Protein AF-0000000087545725 (afdb_homodimer)

Organism: NCBI:txid47879

InterPro domains:
  IPR001387 Cro/C1-type, helix-turn-helix domain [PS50943] (33-86)
  IPR001387 Cro/C1-type, helix-turn-helix domain [SM00530] (32-86)
  IPR001387 Cro/C1-type, helix-turn-helix domain [cd00093] (33-86)
  IPR010982 Lambda repressor-like, DNA-binding domain superfamily [G3DSA:1.10.260.40] (16-97)
  IPR010982 Lambda repressor-like, DNA-binding domain superfamily [SSF47413] (30-97)
  IPR039554 HigA2-like, helix-turn-helix domain [PF13744] (15-85)

pLDDT: mean 83.85, std 17.59, range [31.22, 98.56]

Radius of gyration: 19.23 Å; Cα contacts (8 Å, |Δi|>4): 232; chains: 2; bounding box: 56×43×49 Å

Foldseek 3Di:
DVVVVVVVVVPPPLVNVQVVVVVVVVVDDDDFLVVVLVVLVHDLQQLCVLLVHHSVVSVVVSPDPDDDPVVVQSSQVSSPDGDWDWDADPSGIDTDCPPVDDD/DVVVVVVVVVPPPLVNVQVVVVVVVVVDDDDFLVVVLVVLVHDLQQLCVLLVHHSVVSVVVSPDPDDDPVVVQSSQVSSPDGDWDWDADPSGIDTDCPPVDDD

Structure (mmCIF, N/CA/C/O backbone):
data_AF-0000000087545725-model_v1
#
loop_
_entity.id
_entity.type
_entity.pdbx_description
1 polymer 'HTH cro/C1-type domain-containing protein'
#
loop_
_atom_site.group_PDB
_atom_site.id
_atom_site.type_symbol
_atom_site.label_atom_id
_atom_site.label_alt_id
_atom_site.label_comp_id
_atom_site.label_asym_id
_atom_site.label_entity_id
_atom_site.label_seq_id
_atom_site.pdbx_PDB_ins_code
_atom_site.Cartn_x
_atom_site.Cartn_y
_atom_site.Cartn_z
_atom_site.occupancy
_atom_site.B_iso_or_equiv
_atom_site.auth_seq_id
_atom_site.auth_comp_id
_atom_site.auth_asym_id
_atom_site.auth_atom_id
_atom_site.pdbx_PDB_model_num
ATOM 1 N N . MET A 1 1 ? -25.219 -14.312 30.297 1 31.22 1 MET A N 1
ATOM 2 C CA . MET A 1 1 ? -25.344 -13.109 29.469 1 31.22 1 MET A CA 1
ATOM 3 C C . MET A 1 1 ? -24.172 -12.961 28.531 1 31.22 1 MET A C 1
ATOM 5 O O . MET A 1 1 ? -24.297 -12.383 27.438 1 31.22 1 MET A O 1
ATOM 9 N N . ALA A 1 2 ? -23.016 -13.281 28.844 1 43.47 2 ALA A N 1
ATOM 10 C CA . ALA A 1 2 ? -21.734 -13.148 28.156 1 43.47 2 ALA A CA 1
ATOM 11 C C . ALA A 1 2 ? -21.656 -14.094 26.953 1 43.47 2 ALA A C 1
ATOM 13 O O . ALA A 1 2 ? -21.094 -13.742 25.906 1 43.47 2 ALA A O 1
ATOM 14 N N . LYS A 1 3 ? -22.078 -15.281 27.188 1 50.06 3 LYS A N 1
ATOM 15 C CA . LYS A 1 3 ? -21.984 -16.266 26.109 1 50.06 3 LYS A CA 1
ATOM 16 C C . LYS A 1 3 ? -22.781 -15.828 24.875 1 50.06 3 LYS A C 1
ATOM 18 O O . LYS A 1 3 ? -22.422 -16.172 23.75 1 50.06 3 LYS A O 1
ATOM 23 N N . LYS A 1 4 ? -23.875 -15.211 25.094 1 49.03 4 LYS A N 1
ATOM 24 C CA . LYS A 1 4 ? -24.766 -14.859 23.984 1 49.03 4 LYS A CA 1
ATOM 25 C C . LYS A 1 4 ? -24.125 -13.828 23.078 1 49.03 4 LYS A C 1
ATOM 27 O O . LYS A 1 4 ? -24.328 -13.859 21.859 1 49.03 4 LYS A O 1
ATOM 32 N N . PHE A 1 5 ? -23.469 -12.82 23.703 1 42.69 5 PHE A N 1
ATOM 33 C CA . PHE A 1 5 ? -22.859 -11.781 22.875 1 42.69 5 PHE A CA 1
ATOM 34 C C . PHE A 1 5 ? -21.734 -12.359 22.031 1 42.69 5 PHE A C 1
ATOM 36 O O . PHE A 1 5 ? -21.609 -12.055 20.844 1 42.69 5 PHE A O 1
ATOM 43 N N . ALA A 1 6 ? -20.969 -13.266 22.594 1 46.28 6 ALA A N 1
ATOM 44 C CA . ALA A 1 6 ? -19.891 -13.922 21.844 1 46.28 6 ALA A CA 1
ATOM 45 C C . ALA A 1 6 ? -20.453 -14.703 20.656 1 46.28 6 ALA A C 1
ATOM 47 O O . ALA A 1 6 ? -19.844 -14.719 19.578 1 46.28 6 ALA A O 1
ATOM 48 N N . ASP A 1 7 ? -21.484 -15.406 20.891 1 49.53 7 ASP A N 1
ATOM 49 C CA . ASP A 1 7 ? -22.156 -16.172 19.859 1 49.53 7 ASP A CA 1
ATOM 50 C C . ASP A 1 7 ? -22.641 -15.273 18.719 1 49.53 7 ASP A C 1
ATOM 52 O O . ASP A 1 7 ? -22.625 -15.664 17.562 1 49.53 7 ASP A O 1
ATOM 56 N N . LEU A 1 8 ? -23.125 -14.141 18.969 1 49.5 8 LEU A N 1
ATOM 57 C CA . LEU A 1 8 ? -23.672 -13.258 17.953 1 49.5 8 LEU A CA 1
ATOM 58 C C . LEU A 1 8 ? -22.578 -12.727 17.047 1 49.5 8 LEU A C 1
ATOM 60 O O . LEU A 1 8 ? -22.766 -12.633 15.828 1 49.5 8 LEU A O 1
ATOM 64 N N . VAL A 1 9 ? -21.438 -12.344 17.656 1 47.09 9 VAL A N 1
ATOM 65 C CA . VAL A 1 9 ? -20.297 -11.883 16.859 1 47.09 9 VAL A CA 1
ATOM 66 C C . VAL A 1 9 ? -19.766 -13.023 16.016 1 47.09 9 VAL A C 1
ATOM 68 O O . VAL A 1 9 ? -19.406 -12.82 14.844 1 47.09 9 VAL A O 1
ATOM 71 N N . ALA A 1 10 ? -19.625 -14.203 16.562 1 52.28 10 ALA A N 1
ATOM 72 C CA . ALA A 1 10 ? -19.172 -15.406 15.852 1 52.28 10 ALA A CA 1
ATOM 73 C C . ALA A 1 10 ? -20.094 -15.734 14.68 1 52.28 10 ALA A C 1
ATOM 75 O O . ALA A 1 10 ? -19.672 -16.297 13.68 1 52.28 10 ALA A O 1
ATOM 76 N N . ARG A 1 11 ? -21.391 -15.422 14.82 1 51.72 11 ARG A N 1
ATOM 77 C CA . ARG A 1 11 ? -22.422 -15.742 13.844 1 51.72 11 ARG A CA 1
ATOM 78 C C . ARG A 1 11 ? -22.391 -14.773 12.664 1 51.72 11 ARG A C 1
ATOM 80 O O . ARG A 1 11 ? -23.234 -14.844 11.773 1 51.72 11 ARG A O 1
ATOM 87 N N . ARG A 1 12 ? -21.781 -13.633 12.836 1 57.03 12 ARG A N 1
ATOM 88 C CA . ARG A 1 12 ? -21.922 -12.859 11.609 1 57.03 12 ARG A CA 1
ATOM 89 C C . ARG A 1 12 ? -21.328 -13.594 10.414 1 57.03 12 ARG A C 1
ATOM 91 O O . ARG A 1 12 ? -20.203 -14.102 10.5 1 57.03 12 ARG A O 1
ATOM 98 N N . SER A 1 13 ? -22.078 -13.961 9.445 1 66 13 SER A N 1
ATOM 99 C CA . SER A 1 13 ? -21.766 -14.742 8.25 1 66 13 SER A CA 1
ATOM 100 C C . SER A 1 13 ? -20.594 -14.133 7.484 1 66 13 SER A C 1
ATOM 102 O O . SER A 1 13 ? -20.406 -12.914 7.484 1 66 13 SER A O 1
ATOM 104 N N . PRO A 1 14 ? -19.641 -15 7.285 1 63.72 14 PRO A N 1
ATOM 105 C CA . PRO A 1 14 ? -18.531 -14.562 6.43 1 63.72 14 PRO A CA 1
ATOM 106 C C . PRO A 1 14 ? -18.969 -13.562 5.363 1 63.72 14 PRO A C 1
ATOM 108 O O . PRO A 1 14 ? -18.25 -12.602 5.066 1 63.72 14 PRO A O 1
ATOM 111 N N . ASP A 1 15 ? -20.141 -13.688 4.949 1 69 15 ASP A N 1
ATOM 112 C CA . ASP A 1 15 ? -20.656 -12.812 3.904 1 69 15 ASP A CA 1
ATOM 113 C C . ASP A 1 15 ? -20.922 -11.406 4.445 1 69 15 ASP A C 1
ATOM 115 O O . ASP A 1 15 ? -20.656 -10.414 3.77 1 69 15 ASP A O 1
ATOM 119 N N . SER A 1 16 ? -21.469 -11.383 5.625 1 72.69 16 SER A N 1
ATOM 120 C CA . SER A 1 16 ? -21.781 -10.094 6.23 1 72.69 16 SER A CA 1
ATOM 121 C C . SER A 1 16 ? -20.516 -9.289 6.488 1 72.69 16 SER A C 1
ATOM 123 O O . SER A 1 16 ? -20.469 -8.078 6.242 1 72.69 16 SER A O 1
ATOM 125 N N . GLN A 1 17 ? -19.547 -10.031 6.883 1 68.38 17 GLN A N 1
ATOM 126 C CA . GLN A 1 17 ? -18.266 -9.375 7.156 1 68.38 17 GLN A CA 1
ATOM 127 C C . GLN A 1 17 ? -17.656 -8.797 5.883 1 68.38 17 GLN A C 1
ATOM 129 O O . GLN A 1 17 ? -17.125 -7.691 5.891 1 68.38 17 GLN A O 1
ATOM 134 N N . VAL A 1 18 ? -17.812 -9.594 4.863 1 71 18 VAL A N 1
ATOM 135 C CA . VAL A 1 18 ? -17.281 -9.156 3.574 1 71 18 VAL A CA 1
ATOM 136 C C . VAL A 1 18 ? -18.016 -7.902 3.113 1 71 18 VAL A C 1
ATOM 138 O O . VAL A 1 18 ? -17.391 -6.969 2.602 1 71 18 VAL A O 1
ATOM 141 N N . ARG A 1 19 ? -19.266 -7.859 3.369 1 73.56 19 ARG A N 1
ATOM 142 C CA . ARG A 1 19 ? -20.062 -6.711 2.934 1 73.56 19 ARG A CA 1
ATOM 143 C C . ARG A 1 19 ? -19.719 -5.469 3.752 1 73.56 19 ARG A C 1
ATOM 145 O O . ARG A 1 19 ? -19.609 -4.371 3.207 1 73.56 19 ARG A O 1
ATOM 152 N N . THR A 1 20 ? -19.672 -5.652 4.977 1 72.56 20 THR A N 1
ATOM 153 C CA . THR A 1 20 ? -19.344 -4.539 5.855 1 72.56 20 THR A CA 1
ATOM 154 C C . THR A 1 20 ? -17.953 -3.986 5.527 1 72.56 20 THR A C 1
ATOM 156 O O . THR A 1 20 ? -17.766 -2.77 5.488 1 72.56 20 THR A O 1
ATOM 159 N N . GLN A 1 21 ? -17.031 -4.934 5.242 1 70.06 21 GLN A N 1
ATOM 160 C CA . GLN A 1 21 ? -15.68 -4.516 4.871 1 70.06 21 GLN A CA 1
ATOM 161 C C . GLN A 1 21 ? -15.688 -3.732 3.561 1 70.06 21 GLN A C 1
ATOM 163 O O . GLN A 1 21 ? -14.992 -2.723 3.43 1 70.06 21 GLN A O 1
ATOM 168 N N . ALA A 1 22 ? -16.5 -4.188 2.633 1 71.56 22 ALA A N 1
ATOM 169 C CA . ALA A 1 22 ? -16.609 -3.523 1.336 1 71.56 22 ALA A CA 1
ATOM 170 C C . ALA A 1 22 ? -17.188 -2.119 1.486 1 71.56 22 ALA A C 1
ATOM 172 O O . ALA A 1 22 ? -16.766 -1.193 0.787 1 71.56 22 ALA A O 1
ATOM 173 N N . LEU A 1 23 ? -18.109 -1.999 2.375 1 70.5 23 LEU A N 1
ATOM 174 C CA . LEU A 1 23 ? -18.719 -0.693 2.609 1 70.5 23 LEU A CA 1
ATOM 175 C C . LEU A 1 23 ? -17.703 0.268 3.234 1 70.5 23 LEU A C 1
ATOM 177 O O . LEU A 1 23 ? -17.609 1.427 2.824 1 70.5 23 LEU A O 1
ATOM 181 N N . TYR A 1 24 ? -17.031 -0.257 4.172 1 68.56 24 TYR A N 1
ATOM 182 C CA . TYR A 1 24 ? -16.031 0.581 4.824 1 68.56 24 TYR A CA 1
ATOM 183 C C . TYR A 1 24 ? -14.977 1.044 3.826 1 68.56 24 TYR A C 1
ATOM 185 O O . TYR A 1 24 ? -14.539 2.197 3.861 1 68.56 24 TYR A O 1
ATOM 193 N N . GLN A 1 25 ? -14.586 0.204 2.969 1 69.44 25 GLN A N 1
ATOM 194 C CA . GLN A 1 25 ? -13.602 0.542 1.943 1 69.44 25 GLN A CA 1
ATOM 195 C C . GLN A 1 25 ? -14.117 1.661 1.04 1 69.44 25 GLN A C 1
ATOM 197 O O . GLN A 1 25 ? -13.359 2.562 0.67 1 69.44 25 GLN A O 1
ATOM 202 N N . LYS A 1 26 ? -15.344 1.543 0.8 1 66.69 26 LYS A N 1
ATOM 203 C CA . LYS A 1 26 ? -15.945 2.545 -0.075 1 66.69 26 LYS A CA 1
ATOM 204 C C . LYS A 1 26 ? -16.031 3.9 0.619 1 66.69 26 LYS A C 1
ATOM 206 O O . LYS A 1 26 ? -15.977 4.941 -0.036 1 66.69 26 LYS A O 1
ATOM 211 N N . LEU A 1 27 ? -16.078 3.836 1.924 1 67.38 27 LEU A N 1
ATOM 212 C CA . LEU A 1 27 ? -16.297 5.066 2.676 1 67.38 27 LEU A CA 1
ATOM 213 C C . LEU A 1 27 ? -14.977 5.695 3.102 1 67.38 27 LEU A C 1
ATOM 215 O O . LEU A 1 27 ? -14.945 6.84 3.559 1 67.38 27 LEU A O 1
ATOM 219 N N . ARG A 1 28 ? -13.969 4.957 2.818 1 72.81 28 ARG A N 1
ATOM 220 C CA . ARG A 1 28 ? -12.672 5.488 3.221 1 72.81 28 ARG A CA 1
ATOM 221 C C . ARG A 1 28 ? -12.312 6.727 2.406 1 72.81 28 ARG A C 1
ATOM 223 O O . ARG A 1 28 ? -12.531 6.766 1.193 1 72.81 28 ARG A O 1
ATOM 230 N N . ALA A 1 29 ? -11.883 7.746 3.164 1 78.94 29 ALA A N 1
ATOM 231 C CA . ALA A 1 29 ? -11.398 8.93 2.461 1 78.94 29 ALA A CA 1
ATOM 232 C C . ALA A 1 29 ? -10.219 8.594 1.56 1 78.94 29 ALA A C 1
ATOM 234 O O . ALA A 1 29 ? -9.414 7.715 1.883 1 78.94 29 ALA A O 1
ATOM 235 N N . GLU A 1 30 ? -10.203 9.125 0.367 1 88.19 30 GLU A N 1
ATOM 236 C CA . GLU A 1 30 ? -9.078 9.062 -0.557 1 88.19 30 GLU A CA 1
ATOM 237 C C . GLU A 1 30 ? -8.461 10.445 -0.771 1 88.19 30 GLU A C 1
ATOM 239 O O . GLU A 1 30 ? -9.18 11.422 -0.994 1 88.19 30 GLU A O 1
ATOM 244 N N . MET A 1 31 ? -7.156 10.461 -0.529 1 89.62 31 MET A N 1
ATOM 245 C CA . MET A 1 31 ? -6.523 11.758 -0.752 1 89.62 31 MET A CA 1
ATOM 246 C C . MET A 1 31 ? -5.086 11.594 -1.233 1 89.62 31 MET A C 1
ATOM 248 O O . MET A 1 31 ? -4.449 10.57 -0.954 1 89.62 31 MET A O 1
ATOM 252 N N . PRO A 1 32 ? -4.609 12.656 -1.958 1 94.69 32 PRO A N 1
ATOM 253 C CA . PRO A 1 32 ? -3.186 12.672 -2.295 1 94.69 32 PRO A CA 1
ATOM 254 C C . PRO A 1 32 ? -2.297 12.984 -1.092 1 94.69 32 PRO A C 1
ATOM 256 O O . PRO A 1 32 ? -2.789 13.453 -0.062 1 94.69 32 PRO A O 1
ATOM 259 N N . LEU A 1 33 ? -0.986 12.75 -1.224 1 96.25 33 LEU A N 1
ATOM 260 C CA . LEU A 1 33 ? -0.03 12.852 -0.127 1 96.25 33 LEU A CA 1
ATOM 261 C C . LEU A 1 33 ? -0.011 14.258 0.448 1 96.25 33 LEU A C 1
ATOM 263 O O . LEU A 1 33 ? 0.078 14.438 1.665 1 96.25 33 LEU A O 1
ATOM 267 N N . HIS A 1 34 ? -0.095 15.297 -0.489 1 96.62 34 HIS A N 1
ATOM 268 C CA . HIS A 1 34 ? -0.018 16.672 0.007 1 96.62 34 HIS A CA 1
ATOM 269 C C . HIS A 1 34 ? -1.209 17 0.9 1 96.62 34 HIS A C 1
ATOM 271 O O . HIS A 1 34 ? -1.063 17.703 1.902 1 96.62 34 HIS A O 1
ATOM 277 N N . GLU A 1 35 ? -2.434 16.516 0.563 1 95.94 35 GLU A N 1
ATOM 278 C CA . GLU A 1 35 ? -3.617 16.734 1.388 1 95.94 35 GLU A CA 1
ATOM 279 C C . GLU A 1 35 ? -3.521 15.984 2.711 1 95.94 35 GLU A C 1
ATOM 281 O O . GLU A 1 35 ? -3.961 16.484 3.748 1 95.94 35 GLU A O 1
ATOM 286 N N . LEU A 1 36 ? -2.99 14.805 2.645 1 95.25 36 LEU A N 1
ATOM 287 C CA . LEU A 1 36 ? -2.771 14.016 3.855 1 95.25 36 LEU A CA 1
ATOM 288 C C . LEU A 1 36 ? -1.818 14.742 4.805 1 95.25 36 LEU A C 1
ATOM 290 O O . LEU A 1 36 ? -2.072 14.812 6.008 1 95.25 36 LEU A O 1
ATOM 294 N N . ARG A 1 37 ? -0.704 15.203 4.281 1 96.81 37 ARG A N 1
ATOM 295 C CA . ARG A 1 37 ? 0.237 15.977 5.086 1 96.81 37 ARG A CA 1
ATOM 296 C C . ARG A 1 37 ? -0.457 17.156 5.754 1 96.81 37 ARG A C 1
ATOM 298 O O . ARG A 1 37 ? -0.275 17.391 6.949 1 96.81 37 ARG A O 1
ATOM 305 N N . GLN A 1 38 ? -1.26 17.922 4.996 1 96.12 38 GLN A N 1
ATOM 306 C CA . GLN A 1 38 ? -1.981 19.078 5.504 1 96.12 38 GLN A CA 1
ATOM 307 C C . GLN A 1 38 ? -2.98 18.672 6.586 1 96.12 38 GLN A C 1
ATOM 309 O O . GLN A 1 38 ? -3.148 19.391 7.578 1 96.12 38 GLN A O 1
ATOM 314 N N . ALA A 1 39 ? -3.691 17.547 6.359 1 93.69 39 ALA A N 1
ATOM 315 C CA . ALA A 1 39 ? -4.648 17.031 7.336 1 93.69 39 ALA A CA 1
ATOM 316 C C . ALA A 1 39 ? -3.967 16.734 8.672 1 93.69 39 ALA A C 1
ATOM 318 O O . ALA A 1 39 ? -4.59 16.812 9.727 1 93.69 39 ALA A O 1
ATOM 319 N N . GLN A 1 40 ? -2.697 16.375 8.625 1 94.88 40 GLN A N 1
ATOM 320 C CA . GLN A 1 40 ? -1.915 16.125 9.836 1 94.88 40 GLN A CA 1
ATOM 321 C C . GLN A 1 40 ? -1.28 17.406 10.359 1 94.88 40 GLN A C 1
ATOM 323 O O . GLN A 1 40 ? -0.432 17.375 11.25 1 94.88 40 GLN A O 1
ATOM 328 N N . GLU A 1 41 ? -1.571 18.531 9.664 1 96.12 41 GLU A N 1
ATOM 329 C CA . GLU A 1 41 ? -1.146 19.859 10.047 1 96.12 41 GLU A CA 1
ATOM 330 C C . GLU A 1 41 ? 0.37 20.016 9.945 1 96.12 41 GLU A C 1
ATOM 332 O O . GLU A 1 41 ? 0.996 20.641 10.797 1 96.12 41 GLU A O 1
ATOM 337 N N . LEU A 1 42 ? 0.917 19.453 8.984 1 97.38 42 LEU A N 1
ATOM 338 C CA . LEU A 1 42 ? 2.352 19.562 8.734 1 97.38 42 LEU A CA 1
ATOM 339 C C . LEU A 1 42 ? 2.623 20.391 7.48 1 97.38 42 LEU A C 1
ATOM 341 O O . LEU A 1 42 ? 1.926 20.234 6.473 1 97.38 42 LEU A O 1
ATOM 345 N N . SER A 1 43 ? 3.562 21.25 7.57 1 98.12 43 SER A N 1
ATOM 346 C CA . SER A 1 43 ? 4.086 21.906 6.379 1 98.12 43 SER A CA 1
ATOM 347 C C . SER A 1 43 ? 5.105 21.031 5.664 1 98.12 43 SER A C 1
ATOM 349 O O . SER A 1 43 ? 5.57 20.031 6.219 1 98.12 43 SER A O 1
ATOM 351 N N . GLN A 1 44 ? 5.367 21.391 4.418 1 97.75 44 GLN A N 1
ATOM 352 C CA . GLN A 1 44 ? 6.43 20.672 3.719 1 97.75 44 GLN A CA 1
ATOM 353 C C . GLN A 1 44 ? 7.762 20.828 4.441 1 97.75 44 GLN A C 1
ATOM 355 O O . GLN A 1 44 ? 8.562 19.891 4.488 1 97.75 44 GLN A O 1
ATOM 360 N N . GLU A 1 45 ? 8.008 21.984 5.023 1 98.19 45 GLU A N 1
ATOM 361 C CA . GLU A 1 45 ? 9.234 22.25 5.762 1 98.19 45 GLU A CA 1
ATOM 362 C C . GLU A 1 45 ? 9.344 21.359 6.992 1 98.19 45 GLU A C 1
ATOM 364 O O . GLU A 1 45 ? 10.406 20.781 7.254 1 98.19 45 GLU A O 1
ATOM 369 N N . ALA A 1 46 ? 8.297 21.312 7.773 1 98.25 46 ALA A N 1
ATOM 370 C CA . ALA A 1 46 ? 8.273 20.469 8.969 1 98.25 46 ALA A CA 1
ATOM 371 C C . ALA A 1 46 ? 8.523 19 8.609 1 98.25 46 ALA A C 1
ATOM 373 O O . ALA A 1 46 ? 9.289 18.312 9.297 1 98.25 46 ALA A O 1
ATOM 374 N N . LEU A 1 47 ? 7.891 18.547 7.555 1 98.31 47 LEU A N 1
ATOM 375 C CA . LEU A 1 47 ? 8.07 17.172 7.113 1 98.31 47 LEU A CA 1
ATOM 376 C C . LEU A 1 47 ? 9.492 16.938 6.602 1 98.31 47 LEU A C 1
ATOM 378 O O . LEU A 1 47 ? 10.086 15.891 6.855 1 98.31 47 LEU A O 1
ATOM 382 N N . ALA A 1 48 ? 10 17.891 5.895 1 98.56 48 ALA A N 1
ATOM 383 C CA . ALA A 1 48 ? 11.375 17.828 5.402 1 98.56 48 ALA A CA 1
ATOM 384 C C . ALA A 1 48 ? 12.359 17.641 6.551 1 98.56 48 ALA A C 1
ATOM 386 O O . ALA A 1 48 ? 13.281 16.828 6.469 1 98.56 48 ALA A O 1
ATOM 387 N N . LYS A 1 49 ? 12.18 18.328 7.543 1 98.31 49 LYS A N 1
ATOM 388 C CA . LYS A 1 49 ? 13.031 18.219 8.727 1 98.31 49 LYS A CA 1
ATOM 389 C C . LYS A 1 49 ? 12.93 16.828 9.352 1 98.31 49 LYS A C 1
ATOM 391 O O . LYS A 1 49 ? 13.945 16.219 9.672 1 98.31 49 LYS A O 1
ATOM 396 N N . ALA A 1 50 ? 11.695 16.344 9.492 1 97.75 50 ALA A N 1
ATOM 397 C CA . ALA A 1 50 ? 11.469 15.031 10.07 1 97.75 50 ALA A CA 1
ATOM 398 C C . ALA A 1 50 ? 12.141 13.938 9.242 1 97.75 50 ALA A C 1
ATOM 400 O O . ALA A 1 50 ? 12.609 12.938 9.781 1 97.75 50 ALA A O 1
ATOM 401 N N . LEU A 1 51 ? 12.188 14.148 7.973 1 97.94 51 LEU A N 1
ATOM 402 C CA . LEU A 1 51 ? 12.734 13.18 7.035 1 97.94 51 LEU A CA 1
ATOM 403 C C . LEU A 1 51 ? 14.219 13.438 6.777 1 97.94 51 LEU A C 1
ATOM 405 O O . LEU A 1 51 ? 14.883 12.672 6.082 1 97.94 51 LEU A O 1
ATOM 409 N N . HIS A 1 52 ? 14.727 14.539 7.262 1 98.19 52 HIS A N 1
ATOM 410 C CA . HIS A 1 52 ? 16.109 14.961 7.074 1 98.19 52 HIS A CA 1
ATOM 411 C C . HIS A 1 52 ? 16.438 15.156 5.598 1 98.19 52 HIS A C 1
ATOM 413 O O . HIS A 1 52 ? 17.453 14.68 5.109 1 98.19 52 HIS A O 1
ATOM 419 N N . ILE A 1 53 ? 15.555 15.766 4.914 1 97.88 53 ILE A N 1
ATOM 420 C CA . ILE A 1 53 ? 15.727 16.188 3.527 1 97.88 53 ILE A CA 1
ATOM 421 C C . ILE A 1 53 ? 15.297 17.641 3.365 1 97.88 53 ILE A C 1
ATOM 423 O O . ILE A 1 53 ? 14.883 18.281 4.332 1 97.88 53 ILE A O 1
ATOM 427 N N . ASN A 1 54 ? 15.445 18.203 2.215 1 98 54 ASN A N 1
ATOM 428 C CA . ASN A 1 54 ? 15.031 19.578 1.996 1 98 54 ASN A CA 1
ATOM 429 C C . ASN A 1 54 ? 13.578 19.672 1.537 1 98 54 ASN A C 1
ATOM 431 O O . ASN A 1 54 ? 12.992 18.656 1.125 1 98 54 ASN A O 1
ATOM 435 N N . GLN A 1 55 ? 13.031 20.766 1.658 1 98 55 GLN A N 1
ATOM 436 C CA . GLN A 1 55 ? 11.625 21.016 1.338 1 98 55 GLN A CA 1
ATOM 437 C C . GLN A 1 55 ? 11.328 20.672 -0.122 1 98 55 GLN A C 1
ATOM 439 O O . GLN A 1 55 ? 10.266 20.141 -0.439 1 98 55 GLN A O 1
ATOM 444 N N . ALA A 1 56 ? 12.242 20.984 -0.981 1 98.25 56 ALA A N 1
ATOM 445 C CA . ALA A 1 56 ? 12.047 20.719 -2.404 1 98.25 56 ALA A CA 1
ATOM 446 C C . ALA A 1 56 ? 11.883 19.234 -2.674 1 98.25 56 ALA A C 1
ATOM 448 O O . ALA A 1 56 ? 11.086 18.828 -3.527 1 98.25 56 ALA A O 1
ATOM 449 N N . ALA A 1 57 ? 12.609 18.422 -1.986 1 98 57 ALA A N 1
ATOM 450 C CA . ALA A 1 57 ? 12.516 16.984 -2.121 1 98 57 ALA A CA 1
ATOM 451 C C . ALA A 1 57 ? 11.141 16.469 -1.684 1 98 57 ALA A C 1
ATOM 453 O O . ALA A 1 57 ? 10.578 15.578 -2.312 1 98 57 ALA A O 1
ATOM 454 N N . VAL A 1 58 ? 10.617 17.031 -0.608 1 98.19 58 VAL A N 1
ATOM 455 C CA . VAL A 1 58 ? 9.289 16.672 -0.13 1 98.19 58 VAL A CA 1
ATOM 456 C C . VAL A 1 58 ? 8.242 17.031 -1.184 1 98.19 58 VAL A C 1
ATOM 458 O O . VAL A 1 58 ? 7.371 16.219 -1.506 1 98.19 58 VAL A O 1
ATOM 461 N N . SER A 1 59 ? 8.336 18.219 -1.68 1 97.44 59 SER A N 1
ATOM 462 C CA . SER A 1 59 ? 7.41 18.688 -2.707 1 97.44 59 SER A CA 1
ATOM 463 C C . SER A 1 59 ? 7.426 17.766 -3.922 1 97.44 59 SER A C 1
ATOM 465 O O . SER A 1 59 ? 6.367 17.391 -4.445 1 97.44 59 SER A O 1
ATOM 467 N N . LYS A 1 60 ? 8.57 17.344 -4.371 1 97.06 60 LYS A N 1
ATOM 468 C CA . LYS A 1 60 ? 8.719 16.438 -5.5 1 97.06 60 LYS A CA 1
ATOM 469 C C . LYS A 1 60 ? 8.109 15.07 -5.191 1 97.06 60 LYS A C 1
ATOM 471 O O . LYS A 1 60 ? 7.418 14.484 -6.031 1 97.06 60 LYS A O 1
ATOM 476 N N . MET A 1 61 ? 8.328 14.594 -4.02 1 96.62 61 MET A N 1
ATOM 477 C CA . MET A 1 61 ? 7.801 13.305 -3.596 1 96.62 61 MET A CA 1
ATOM 478 C C . MET A 1 61 ? 6.277 13.289 -3.646 1 96.62 61 MET A C 1
ATOM 480 O O . MET A 1 61 ? 5.676 12.32 -4.109 1 96.62 61 MET A O 1
ATOM 484 N N . GLU A 1 62 ? 5.676 14.383 -3.211 1 96.19 62 GLU A N 1
ATOM 485 C CA . GLU A 1 62 ? 4.223 14.445 -3.098 1 96.19 62 GLU A CA 1
ATOM 486 C C . GLU A 1 62 ? 3.564 14.469 -4.473 1 96.19 62 GLU A C 1
ATOM 488 O O . GLU A 1 62 ? 2.367 14.195 -4.598 1 96.19 62 GLU A O 1
ATOM 493 N N . ARG A 1 63 ? 4.34 14.758 -5.484 1 94 63 ARG A N 1
ATOM 494 C CA . ARG A 1 63 ? 3.803 14.859 -6.84 1 94 63 ARG A CA 1
ATOM 495 C C . ARG A 1 63 ? 4.102 13.602 -7.641 1 94 63 ARG A C 1
ATOM 497 O O . ARG A 1 63 ? 3.641 13.461 -8.781 1 94 63 ARG A O 1
ATOM 504 N N . ARG A 1 64 ? 4.824 12.758 -7.105 1 93.88 64 ARG A N 1
ATOM 505 C CA . ARG A 1 64 ? 5.199 11.547 -7.836 1 93.88 64 ARG A CA 1
ATOM 506 C C . ARG A 1 64 ? 3.992 10.641 -8.047 1 93.88 64 ARG A C 1
ATOM 508 O O . ARG A 1 64 ? 3.086 10.602 -7.211 1 93.88 64 ARG A O 1
ATOM 515 N N . THR A 1 65 ? 4.113 9.914 -9.125 1 91.44 65 THR A N 1
ATOM 516 C CA . THR A 1 65 ? 3.062 8.945 -9.422 1 91.44 65 THR A CA 1
ATOM 517 C C . THR A 1 65 ? 3.549 7.523 -9.156 1 91.44 65 THR A C 1
ATOM 519 O O . THR A 1 65 ? 2.809 6.559 -9.367 1 91.44 65 THR A O 1
ATOM 522 N N . ASP A 1 66 ? 4.793 7.469 -8.82 1 95.5 66 ASP A N 1
ATOM 523 C CA . ASP A 1 66 ? 5.395 6.191 -8.445 1 95.5 66 ASP A CA 1
ATOM 524 C C . ASP A 1 66 ? 6.59 6.398 -7.516 1 95.5 66 ASP A C 1
ATOM 526 O O . ASP A 1 66 ? 7.203 7.469 -7.512 1 95.5 66 ASP A O 1
ATOM 530 N N . MET A 1 67 ? 6.793 5.48 -6.617 1 96.31 67 MET A N 1
ATOM 531 C CA . MET A 1 67 ? 7.949 5.5 -5.727 1 96.31 67 MET A CA 1
ATOM 532 C C . MET A 1 67 ? 8.141 4.145 -5.051 1 96.31 67 MET A C 1
ATOM 534 O O . MET A 1 67 ? 7.289 3.26 -5.18 1 96.31 67 MET A O 1
ATOM 538 N N . TYR A 1 68 ? 9.258 3.984 -4.434 1 96.81 68 TYR A N 1
ATOM 539 C CA . TYR A 1 68 ? 9.484 2.775 -3.65 1 9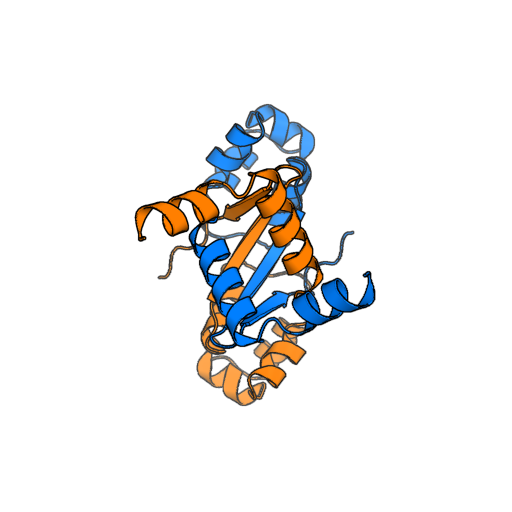6.81 68 TYR A CA 1
ATOM 540 C C . TYR A 1 68 ? 8.539 2.713 -2.455 1 96.81 68 TYR A C 1
ATOM 542 O O . TYR A 1 68 ? 8.219 3.742 -1.854 1 96.81 68 TYR A O 1
ATOM 550 N N . ILE A 1 69 ? 8.164 1.522 -2.104 1 96.62 69 ILE A N 1
ATOM 551 C CA . ILE A 1 69 ? 7.316 1.294 -0.939 1 96.62 69 ILE A CA 1
ATOM 552 C C . ILE A 1 69 ? 8.016 1.812 0.316 1 96.62 69 ILE A C 1
ATOM 554 O O . ILE A 1 69 ? 7.379 2.428 1.177 1 96.62 69 ILE A O 1
ATOM 558 N N . SER A 1 70 ? 9.312 1.674 0.436 1 96.38 70 SER A N 1
ATOM 559 C CA . SER A 1 70 ? 10.07 2.145 1.588 1 96.38 70 SER A CA 1
ATOM 560 C C . SER A 1 70 ? 10.023 3.664 1.699 1 96.38 70 SER A C 1
ATOM 562 O O . SER A 1 70 ? 9.938 4.207 2.803 1 96.38 70 SER A O 1
ATOM 564 N N . THR A 1 71 ? 10.102 4.301 0.592 1 96.5 71 THR A N 1
ATOM 565 C CA . THR A 1 71 ? 10.039 5.758 0.573 1 96.5 71 THR A CA 1
ATOM 566 C C . THR A 1 71 ? 8.703 6.25 1.117 1 96.5 71 THR A C 1
ATOM 568 O O . THR A 1 71 ? 8.664 7.125 1.985 1 96.5 71 THR A O 1
ATOM 571 N N . LEU A 1 72 ? 7.668 5.664 0.562 1 96.5 72 LEU A N 1
ATOM 572 C CA . LEU A 1 72 ? 6.34 6.035 1.029 1 96.5 72 LEU A CA 1
ATOM 573 C C . LEU A 1 72 ? 6.168 5.707 2.508 1 96.5 72 LEU A C 1
ATOM 575 O O . LEU A 1 72 ? 5.57 6.484 3.256 1 96.5 72 LEU A O 1
ATOM 579 N N . ARG A 1 73 ? 6.664 4.629 2.895 1 96.5 73 ARG A N 1
ATOM 580 C CA . ARG A 1 73 ? 6.582 4.23 4.297 1 96.5 73 ARG A CA 1
ATOM 581 C C . ARG A 1 73 ? 7.242 5.266 5.199 1 96.5 73 ARG A C 1
ATOM 583 O O . ARG A 1 73 ? 6.668 5.664 6.215 1 96.5 73 ARG A O 1
ATOM 590 N N . ASN A 1 74 ? 8.414 5.637 4.867 1 96.69 74 ASN A N 1
ATOM 591 C CA . ASN A 1 74 ? 9.125 6.641 5.656 1 96.69 74 ASN A CA 1
ATOM 592 C C . ASN A 1 74 ? 8.367 7.965 5.695 1 96.69 74 ASN A C 1
ATOM 594 O O . ASN A 1 74 ? 8.297 8.617 6.738 1 96.69 74 ASN A O 1
ATOM 598 N N . TYR A 1 75 ? 7.824 8.273 4.562 1 97 75 TYR A N 1
ATOM 599 C CA . TYR A 1 75 ? 7.031 9.492 4.457 1 97 75 TYR A CA 1
ATOM 600 C C . TYR A 1 75 ? 5.844 9.453 5.414 1 97 75 TYR A C 1
ATOM 602 O O . TYR A 1 75 ? 5.621 10.398 6.176 1 97 75 TYR A O 1
ATOM 610 N N . ILE A 1 76 ? 5.125 8.422 5.391 1 96.81 76 ILE A N 1
ATOM 611 C CA . ILE A 1 76 ? 3.936 8.258 6.219 1 96.81 76 ILE A CA 1
ATOM 612 C C . ILE A 1 76 ? 4.332 8.211 7.691 1 96.81 76 ILE A C 1
ATOM 614 O O . ILE A 1 76 ? 3.672 8.82 8.539 1 96.81 76 ILE A O 1
ATOM 618 N N . ARG A 1 77 ? 5.418 7.539 8.008 1 96.69 77 ARG A N 1
ATOM 619 C CA . ARG A 1 77 ? 5.902 7.445 9.383 1 96.69 77 ARG A CA 1
ATOM 620 C C . ARG A 1 77 ? 6.273 8.82 9.922 1 96.69 77 ARG A C 1
ATOM 622 O O . ARG A 1 77 ? 5.961 9.148 11.07 1 96.69 77 ARG A O 1
ATOM 629 N N . ALA A 1 78 ? 6.898 9.531 9.125 1 97.44 78 ALA A N 1
ATOM 630 C CA . ALA A 1 78 ? 7.312 10.875 9.516 1 97.44 78 ALA A CA 1
ATOM 631 C C . ALA A 1 78 ? 6.102 11.742 9.852 1 97.44 78 ALA A C 1
ATOM 633 O O . ALA A 1 78 ? 6.211 12.711 10.609 1 97.44 78 ALA A O 1
ATOM 634 N N . MET A 1 79 ? 4.977 11.43 9.297 1 96.62 79 MET A N 1
ATOM 635 C CA . MET A 1 79 ? 3.746 12.164 9.562 1 96.62 79 MET A CA 1
ATOM 636 C C . MET A 1 79 ? 3.021 11.586 10.773 1 96.62 79 MET A C 1
ATOM 638 O O . MET A 1 79 ? 1.981 12.102 11.188 1 96.62 79 MET A O 1
ATOM 642 N N . GLY A 1 80 ? 3.498 10.469 11.266 1 95.44 80 GLY A N 1
ATOM 643 C CA . GLY A 1 80 ? 2.912 9.875 12.453 1 95.44 80 GLY A CA 1
ATOM 644 C C . GLY A 1 80 ? 1.978 8.719 12.148 1 95.44 80 GLY A C 1
ATOM 645 O O . GLY A 1 80 ? 1.193 8.305 13.008 1 95.44 80 GLY A O 1
ATOM 646 N N . GLY A 1 81 ? 2.016 8.258 10.922 1 95.06 81 GLY A N 1
ATOM 647 C CA . GLY A 1 81 ? 1.14 7.172 10.523 1 95.06 81 GLY A CA 1
ATOM 648 C C . GLY A 1 81 ? 1.885 5.883 10.234 1 95.06 81 GLY A C 1
ATOM 649 O O . GLY A 1 81 ? 3.102 5.805 10.414 1 95.06 81 GLY A O 1
ATOM 650 N N . GLU A 1 82 ? 1.07 4.887 9.883 1 94.06 82 GLU A N 1
ATOM 651 C CA . GLU A 1 82 ? 1.59 3.586 9.461 1 94.06 82 GLU A CA 1
ATOM 652 C C . GLU A 1 82 ? 1.063 3.199 8.086 1 94.06 82 GLU A C 1
ATOM 654 O O . GLU A 1 82 ? -0.121 3.379 7.793 1 94.06 82 GLU A O 1
ATOM 659 N N . LEU A 1 83 ? 1.924 2.678 7.316 1 94.75 83 LEU A N 1
ATOM 660 C CA . LEU A 1 83 ? 1.559 2.273 5.965 1 94.75 83 LEU A CA 1
ATOM 661 C C . LEU A 1 83 ? 1.074 0.827 5.941 1 94.75 83 LEU A C 1
ATOM 663 O O . LEU A 1 83 ? 1.705 -0.053 6.531 1 94.75 83 LEU A O 1
ATOM 667 N N . GLU A 1 84 ? -0.01 0.634 5.297 1 93.12 84 GLU A N 1
ATOM 668 C CA . GLU A 1 84 ? -0.514 -0.709 5.031 1 93.12 84 GLU A CA 1
ATOM 669 C C . GLU A 1 84 ? -0.705 -0.939 3.535 1 93.12 84 GLU A C 1
ATOM 671 O O . GLU A 1 84 ? -1.28 -0.099 2.84 1 93.12 84 GLU A O 1
ATOM 676 N N . ILE A 1 85 ? -0.226 -2.045 3.145 1 94.44 85 ILE A N 1
ATOM 677 C CA . ILE A 1 85 ? -0.373 -2.451 1.75 1 94.44 85 ILE A CA 1
ATOM 678 C C . ILE A 1 85 ? -1.398 -3.578 1.646 1 94.44 85 ILE A C 1
ATOM 680 O O . ILE A 1 85 ? -1.181 -4.672 2.168 1 94.44 85 ILE A O 1
ATOM 684 N N . ILE A 1 86 ? -2.473 -3.289 0.947 1 93 86 ILE A N 1
ATOM 685 C CA . ILE A 1 86 ? -3.59 -4.227 0.936 1 93 86 ILE A CA 1
ATOM 686 C C . ILE A 1 86 ? -3.865 -4.684 -0.495 1 93 86 ILE A C 1
ATOM 688 O O . ILE A 1 86 ? -3.883 -3.871 -1.422 1 93 86 ILE A O 1
ATOM 692 N N . ALA A 1 87 ? -3.984 -5.938 -0.63 1 94.5 87 ALA A N 1
ATOM 693 C CA . ALA A 1 87 ? -4.488 -6.523 -1.868 1 94.5 87 ALA A CA 1
ATOM 694 C C . ALA A 1 87 ? -5.945 -6.957 -1.715 1 94.5 87 ALA A C 1
ATOM 696 O O . ALA A 1 87 ? -6.281 -7.711 -0.798 1 94.5 87 ALA A O 1
ATOM 697 N N . THR A 1 88 ? -6.766 -6.504 -2.566 1 91.56 88 THR A N 1
ATOM 698 C CA . THR A 1 88 ? -8.188 -6.84 -2.527 1 91.56 88 THR A CA 1
ATOM 699 C C . THR A 1 88 ? -8.547 -7.785 -3.668 1 91.56 88 THR A C 1
ATOM 701 O O . THR A 1 88 ? -8.25 -7.508 -4.832 1 91.56 88 THR A O 1
ATOM 704 N N . PHE A 1 89 ? -9.125 -8.82 -3.273 1 91.88 89 PHE A N 1
ATOM 705 C CA . PHE A 1 89 ? -9.641 -9.812 -4.211 1 91.88 89 PHE A CA 1
ATOM 706 C C . PHE A 1 89 ? -11.148 -9.984 -4.043 1 91.88 89 PHE A C 1
ATOM 708 O O . PHE A 1 89 ? -11.727 -9.492 -3.07 1 91.88 89 PHE A O 1
ATOM 715 N N . PRO A 1 90 ? -11.805 -10.602 -4.992 1 86 90 PRO A N 1
ATOM 716 C CA . PRO A 1 90 ? -13.242 -10.828 -4.848 1 86 90 PRO A CA 1
ATOM 717 C C . PRO A 1 90 ? -13.602 -11.539 -3.547 1 86 90 PRO A C 1
ATOM 719 O O . PRO A 1 90 ? -14.672 -11.297 -2.979 1 86 90 PRO A O 1
ATOM 722 N N . ASP A 1 91 ? -12.664 -12.312 -3.07 1 80.44 91 ASP A N 1
ATOM 723 C CA . ASP A 1 91 ? -12.977 -13.148 -1.916 1 80.44 91 ASP A CA 1
ATOM 724 C C . ASP A 1 91 ? -12.492 -12.508 -0.62 1 80.44 91 ASP A C 1
ATOM 726 O O . ASP A 1 91 ? -12.742 -13.023 0.47 1 80.44 91 ASP A O 1
ATOM 730 N N . GLY A 1 92 ? -11.789 -11.398 -0.74 1 84.12 92 GLY A N 1
ATOM 731 C CA . GLY A 1 92 ? -11.352 -10.75 0.491 1 84.12 92 GLY A CA 1
ATOM 732 C C . GLY A 1 92 ? -10.133 -9.867 0.306 1 84.12 92 GLY A C 1
ATOM 733 O O . GLY A 1 92 ? -9.75 -9.562 -0.824 1 84.12 92 GLY A O 1
ATOM 734 N N . GLN A 1 93 ? -9.672 -9.414 1.454 1 88.94 93 GLN A N 1
ATOM 735 C CA . GLN A 1 93 ? -8.508 -8.531 1.484 1 88.94 93 GLN A CA 1
ATOM 736 C C . GLN A 1 93 ? -7.367 -9.156 2.275 1 88.94 93 GLN A C 1
ATOM 738 O O . GLN A 1 93 ? -7.594 -9.844 3.27 1 88.94 93 GLN A O 1
ATOM 743 N N . VAL A 1 94 ? -6.227 -8.914 1.812 1 91 94 VAL A N 1
ATOM 744 C CA . VAL A 1 94 ? -5.023 -9.438 2.451 1 91 94 VAL A CA 1
ATOM 745 C C . VAL A 1 94 ? -3.998 -8.32 2.623 1 91 94 VAL A C 1
ATOM 747 O O . VAL A 1 94 ? -3.789 -7.516 1.711 1 91 94 VAL A O 1
ATOM 750 N N . ARG A 1 95 ? -3.475 -8.211 3.828 1 92.88 95 ARG A N 1
ATOM 751 C CA . ARG A 1 95 ? -2.334 -7.324 4.043 1 92.88 95 ARG A CA 1
ATOM 752 C C . ARG A 1 95 ? -1.035 -7.988 3.598 1 92.88 95 ARG A C 1
ATOM 754 O O . ARG A 1 95 ? -0.745 -9.117 3.986 1 92.88 95 ARG A O 1
ATOM 761 N N . ILE A 1 96 ? -0.297 -7.312 2.773 1 93.06 96 ILE A N 1
ATOM 762 C CA . ILE A 1 96 ? 0.949 -7.863 2.252 1 93.06 96 ILE A CA 1
ATOM 763 C C . ILE A 1 96 ? 2.076 -7.637 3.256 1 93.06 96 ILE A C 1
ATOM 765 O O . ILE A 1 96 ? 2.373 -6.492 3.613 1 93.06 96 ILE A O 1
ATOM 769 N N . GLU A 1 97 ? 2.725 -8.68 3.641 1 89.31 97 GLU A N 1
ATOM 770 C CA . GLU A 1 97 ? 3.67 -8.672 4.754 1 89.31 97 GLU A CA 1
ATOM 771 C C . GLU A 1 97 ? 5.094 -8.422 4.266 1 89.31 97 GLU A C 1
ATOM 773 O O . GLU A 1 97 ? 5.977 -8.078 5.055 1 89.31 97 GLU A O 1
ATOM 778 N N . ASN A 1 98 ? 5.336 -8.602 3.016 1 86.69 98 ASN A N 1
ATOM 779 C CA . ASN A 1 98 ? 6.691 -8.539 2.473 1 86.69 98 ASN A CA 1
ATOM 780 C C . ASN A 1 98 ? 7.391 -7.238 2.861 1 86.69 98 ASN A C 1
ATOM 782 O O . ASN A 1 98 ? 8.617 -7.188 2.93 1 86.69 98 ASN A O 1
ATOM 786 N N . PHE A 1 99 ? 6.594 -6.266 3.201 1 84 99 PHE A N 1
ATOM 787 C CA . PHE A 1 99 ? 7.172 -4.93 3.301 1 84 99 PHE A CA 1
ATOM 788 C C . PHE A 1 99 ? 7.02 -4.379 4.715 1 84 99 PHE A C 1
ATOM 790 O O . PHE A 1 99 ? 7.148 -3.172 4.93 1 84 99 PHE A O 1
ATOM 797 N N . SER A 1 100 ? 6.535 -5.234 5.547 1 73.94 100 SER A N 1
ATOM 798 C CA . SER A 1 100 ? 6.242 -4.793 6.906 1 73.94 100 SER A CA 1
ATOM 799 C C . SER A 1 100 ? 7.523 -4.594 7.711 1 73.94 100 SER A C 1
ATOM 801 O O . SER A 1 100 ? 7.48 -4.129 8.852 1 73.94 100 SER A O 1
ATOM 803 N N . HIS A 1 101 ? 8.781 -4.992 7.133 1 62.72 101 HIS A N 1
ATOM 804 C CA . HIS A 1 101 ? 9.945 -4.984 8 1 62.72 101 HIS A CA 1
ATOM 805 C C . HIS A 1 101 ? 10.359 -3.561 8.367 1 62.72 101 HIS A C 1
ATOM 807 O O . HIS A 1 101 ? 10.375 -2.676 7.508 1 62.72 101 HIS A O 1
ATOM 813 N N . GLN A 1 102 ? 9.953 -3.205 9.641 1 53.47 102 GLN A N 1
ATOM 814 C CA . GLN A 1 102 ? 10.438 -1.989 10.289 1 53.47 102 GLN A CA 1
ATOM 815 C C . GLN A 1 102 ? 11.945 -2.023 10.477 1 53.47 102 GLN A C 1
ATOM 817 O O . GLN A 1 102 ? 12.492 -2.979 11.031 1 53.47 102 GLN A O 1
ATOM 822 N N . PRO A 1 103 ? 12.766 -1.397 9.602 1 47.03 103 PRO A N 1
ATOM 823 C CA . PRO A 1 103 ? 14.031 -1.307 10.336 1 47.03 103 PRO A CA 1
ATOM 824 C C . PRO A 1 103 ? 13.875 -0.646 11.703 1 47.03 103 PRO A C 1
ATOM 826 O O . PRO A 1 103 ? 12.906 0.088 11.93 1 47.03 103 PRO A O 1
ATOM 829 N N . MET B 1 1 ? -40.875 3.059 8.297 1 31.73 1 MET B N 1
ATOM 830 C CA . MET B 1 1 ? -39.969 1.932 8.484 1 31.73 1 MET B CA 1
ATOM 831 C C . MET B 1 1 ? -38.562 2.252 7.93 1 31.73 1 MET B C 1
ATOM 833 O O . MET B 1 1 ? -37.562 1.807 8.477 1 31.73 1 MET B O 1
ATOM 837 N N . ALA B 1 2 ? -38.438 2.875 6.918 1 43.97 2 ALA B N 1
ATOM 838 C CA . ALA B 1 2 ? -37.25 3.201 6.16 1 43.97 2 ALA B CA 1
ATOM 839 C C . ALA B 1 2 ? -36.375 4.223 6.906 1 43.97 2 ALA B C 1
ATOM 841 O O . ALA B 1 2 ? -35.156 4.156 6.867 1 43.97 2 ALA B O 1
ATOM 842 N N . LYS B 1 3 ? -37.031 5.234 7.379 1 48.88 3 LYS B N 1
ATOM 843 C CA . LYS B 1 3 ? -36.281 6.277 8.07 1 48.88 3 LYS B CA 1
ATOM 844 C C . LYS B 1 3 ? -35.5 5.703 9.266 1 48.88 3 LYS B C 1
ATOM 846 O O . LYS B 1 3 ? -34.469 6.246 9.664 1 48.88 3 LYS B O 1
ATOM 851 N N . LYS B 1 4 ? -36.062 4.715 9.867 1 48.5 4 LYS B N 1
ATOM 852 C CA . LYS B 1 4 ? -35.438 4.199 11.086 1 48.5 4 LYS B CA 1
ATOM 853 C C . LYS B 1 4 ? -34.125 3.525 10.797 1 48.5 4 LYS B C 1
ATOM 855 O O . LYS B 1 4 ? -33.188 3.594 11.609 1 48.5 4 LYS B O 1
ATOM 860 N N . PHE B 1 5 ? -34.125 2.729 9.719 1 42.75 5 PHE B N 1
ATOM 861 C CA . PHE B 1 5 ? -32.875 2.021 9.398 1 42.75 5 PHE B CA 1
ATOM 862 C C . PHE B 1 5 ? -31.781 3.002 9.023 1 42.75 5 PHE B C 1
ATOM 864 O O . PHE B 1 5 ? -30.641 2.859 9.469 1 42.75 5 PHE B O 1
ATOM 871 N N . ALA B 1 6 ? -32.125 3.992 8.266 1 46.31 6 ALA B N 1
ATOM 872 C CA . ALA B 1 6 ? -31.172 5.023 7.91 1 46.31 6 ALA B CA 1
ATOM 873 C C . ALA B 1 6 ? -30.625 5.723 9.156 1 46.31 6 ALA B C 1
ATOM 875 O O . ALA B 1 6 ? -29.438 6.059 9.219 1 46.31 6 ALA B O 1
ATOM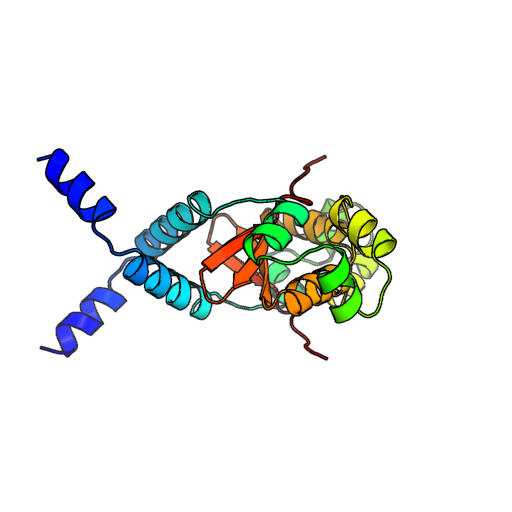 876 N N . ASP B 1 7 ? -31.5 5.965 10.039 1 49.62 7 ASP B N 1
ATOM 877 C CA . ASP B 1 7 ? -31.141 6.613 11.289 1 49.62 7 ASP B CA 1
ATOM 878 C C . ASP B 1 7 ? -30.172 5.742 12.094 1 49.62 7 ASP B C 1
ATOM 880 O O . ASP B 1 7 ? -29.281 6.258 12.773 1 49.62 7 ASP B O 1
ATOM 884 N N . LEU B 1 8 ? -30.328 4.492 12.141 1 49.94 8 LEU B N 1
ATOM 885 C CA . LEU B 1 8 ? -29.5 3.611 12.953 1 49.94 8 LEU B CA 1
ATOM 886 C C . LEU B 1 8 ? -28.078 3.551 12.398 1 49.94 8 LEU B C 1
ATOM 888 O O . LEU B 1 8 ? -27.109 3.547 13.172 1 49.94 8 LEU B O 1
ATOM 892 N N . VAL B 1 9 ? -27.953 3.492 11.086 1 47.06 9 VAL B N 1
ATOM 893 C CA . VAL B 1 9 ? -26.625 3.484 10.461 1 47.06 9 VAL B CA 1
ATOM 894 C C . VAL B 1 9 ? -25.938 4.824 10.695 1 47.06 9 VAL B C 1
ATOM 896 O O . VAL B 1 9 ? -24.734 4.867 10.984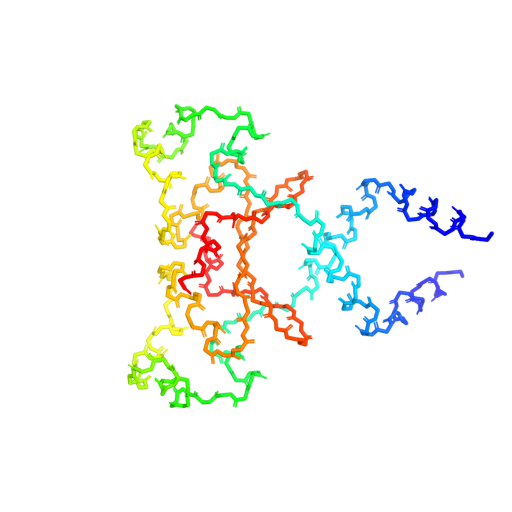 1 47.06 9 VAL B O 1
ATOM 899 N N . ALA B 1 10 ? -26.609 5.949 10.531 1 52.09 10 ALA B N 1
ATOM 900 C CA . ALA B 1 10 ? -26.094 7.293 10.781 1 52.09 10 ALA B CA 1
ATOM 901 C C . ALA B 1 10 ? -25.656 7.445 12.234 1 52.09 10 ALA B C 1
ATOM 903 O O . ALA B 1 10 ? -24.828 8.305 12.547 1 52.09 10 ALA B O 1
ATOM 904 N N . ARG B 1 11 ? -26.312 6.699 13.148 1 52.28 11 ARG B N 1
ATOM 905 C CA . ARG B 1 11 ? -26.062 6.789 14.578 1 52.28 11 ARG B CA 1
ATOM 906 C C . ARG B 1 11 ? -24.812 6.02 14.977 1 52.28 11 ARG B C 1
ATOM 908 O O . ARG B 1 11 ? -24.469 5.941 16.156 1 52.28 11 ARG B O 1
ATOM 915 N N . ARG B 1 12 ? -24.375 5.121 14.133 1 56.69 12 ARG B N 1
ATOM 916 C CA . ARG B 1 12 ? -23.188 4.527 14.734 1 56.69 12 ARG B CA 1
ATOM 917 C C . ARG B 1 12 ? -22.094 5.57 14.938 1 56.69 12 ARG B C 1
ATOM 919 O O . ARG B 1 12 ? -21.781 6.336 14.016 1 56.69 12 ARG B O 1
ATOM 926 N N . SER B 1 13 ? -21.688 5.84 16.141 1 65.56 13 SER B N 1
ATOM 927 C CA . SER B 1 13 ? -20.75 6.852 16.594 1 65.56 13 SER B CA 1
ATOM 928 C C . SER B 1 13 ? -19.406 6.711 15.891 1 65.56 13 SER B C 1
ATOM 930 O O . SER B 1 13 ? -19 5.602 15.531 1 65.56 13 SER B O 1
ATOM 932 N N . PRO B 1 14 ? -19.016 7.812 15.32 1 64.12 14 PRO B N 1
ATOM 933 C CA . PRO B 1 14 ? -17.656 7.812 14.75 1 64.12 14 PRO B CA 1
ATOM 934 C C . PRO B 1 14 ? -16.703 6.902 15.508 1 64.12 14 PRO B C 1
ATOM 936 O O . PRO B 1 14 ? -15.867 6.227 14.898 1 64.12 14 PRO B O 1
ATOM 939 N N . ASP B 1 15 ? -16.938 6.77 16.719 1 70.31 15 ASP B N 1
ATOM 940 C CA . ASP B 1 15 ? -16.062 5.945 17.547 1 70.31 15 ASP B CA 1
ATOM 941 C C . ASP B 1 15 ? -16.281 4.461 17.281 1 70.31 15 ASP B C 1
ATOM 943 O O . ASP B 1 15 ? -15.32 3.688 17.234 1 70.31 15 ASP B O 1
ATOM 947 N N . SER B 1 16 ? -17.516 4.125 17.125 1 72.94 16 SER B N 1
ATOM 948 C CA . SER B 1 16 ? -17.844 2.725 16.875 1 72.94 16 SER B CA 1
ATOM 949 C C . SER B 1 16 ? -17.266 2.26 15.539 1 72.94 16 SER B C 1
ATOM 951 O O . SER B 1 16 ? -16.719 1.154 15.438 1 72.94 16 SER B O 1
ATOM 953 N N . GLN B 1 17 ? -17.344 3.166 14.641 1 68.69 17 GLN B N 1
ATOM 954 C CA . GLN B 1 17 ? -16.812 2.844 13.32 1 68.69 17 GLN B CA 1
ATOM 955 C C . GLN B 1 17 ? -15.305 2.637 13.375 1 68.69 17 GLN B C 1
ATOM 957 O O . GLN B 1 17 ? -14.773 1.722 12.734 1 68.69 17 GLN B O 1
ATOM 962 N N . VAL B 1 18 ? -14.719 3.504 14.133 1 71 18 VAL B N 1
ATOM 963 C CA . VAL B 1 18 ? -13.266 3.42 14.266 1 71 18 VAL B CA 1
ATOM 964 C C . VAL B 1 18 ? -12.883 2.096 14.93 1 71 18 VAL B C 1
ATOM 966 O O . VAL B 1 18 ? -11.922 1.446 14.516 1 71 18 VAL B O 1
ATOM 969 N N . ARG B 1 19 ? -13.68 1.688 15.852 1 73.75 19 ARG B N 1
ATOM 970 C CA . ARG B 1 19 ? -13.375 0.45 16.562 1 73.75 19 ARG B CA 1
ATOM 971 C C . ARG B 1 19 ? -13.594 -0.764 15.672 1 73.75 19 ARG B C 1
ATOM 973 O O . ARG B 1 19 ? -12.797 -1.704 15.68 1 73.75 19 ARG B O 1
ATOM 980 N N . THR B 1 20 ? -14.648 -0.757 15.039 1 72.69 20 THR B N 1
ATOM 981 C CA . THR B 1 20 ? -14.953 -1.858 14.141 1 72.69 20 THR B CA 1
ATOM 982 C C . THR B 1 20 ? -13.898 -1.968 13.047 1 72.69 20 THR B C 1
ATOM 984 O O . THR B 1 20 ? -13.453 -3.068 12.703 1 72.69 20 THR B O 1
ATOM 987 N N . GLN B 1 21 ? -13.477 -0.767 12.539 1 69.94 21 GLN B N 1
ATOM 988 C CA . GLN B 1 21 ? -12.43 -0.752 11.523 1 69.94 21 GLN B CA 1
ATOM 989 C C . GLN B 1 21 ? -11.117 -1.306 12.078 1 69.94 21 GLN B C 1
ATOM 991 O O . GLN B 1 21 ? -10.422 -2.062 11.398 1 69.94 21 GLN B O 1
ATOM 996 N N . ALA B 1 22 ? -10.828 -0.947 13.305 1 71.56 22 ALA B N 1
ATOM 997 C CA . ALA B 1 22 ? -9.609 -1.414 13.945 1 71.56 22 ALA B CA 1
ATOM 998 C C . ALA B 1 22 ? -9.633 -2.928 14.141 1 71.56 22 ALA B C 1
ATOM 1000 O O . ALA B 1 22 ? -8.602 -3.594 14 1 71.56 22 ALA B O 1
ATOM 1001 N N . LEU B 1 23 ? -10.766 -3.432 14.445 1 69.94 23 LEU B N 1
ATOM 1002 C CA . LEU B 1 23 ? -10.898 -4.871 14.641 1 69.94 23 LEU B CA 1
ATOM 1003 C C . LEU B 1 23 ? -10.719 -5.613 13.32 1 69.94 23 LEU B C 1
ATOM 1005 O O . LEU B 1 23 ? -10.031 -6.637 13.266 1 69.94 23 LEU B O 1
ATOM 1009 N N . TYR B 1 24 ? -11.383 -5.066 12.375 1 69.38 24 TYR B N 1
ATOM 1010 C CA . TYR B 1 24 ? -11.266 -5.691 11.062 1 69.38 24 TYR B CA 1
ATOM 1011 C C . TYR B 1 24 ? -9.812 -5.707 10.602 1 69.38 24 TYR B C 1
ATOM 1013 O O . TYR B 1 24 ? -9.344 -6.695 10.031 1 69.38 24 TYR B O 1
ATOM 1021 N N . GLN B 1 25 ? -9.078 -4.684 10.828 1 69.19 25 GLN B N 1
ATOM 1022 C CA . GLN B 1 25 ? -7.672 -4.598 10.453 1 69.19 25 GLN B CA 1
ATOM 1023 C C . GLN B 1 25 ? -6.852 -5.672 11.164 1 69.19 25 GLN B C 1
ATOM 1025 O O . GLN B 1 25 ? -5.965 -6.281 10.562 1 69.19 25 GLN B O 1
ATOM 1030 N N . LYS B 1 26 ? -7.234 -5.859 12.336 1 66.88 26 LYS B N 1
ATOM 1031 C CA . LYS B 1 26 ? -6.504 -6.844 13.133 1 66.88 26 LYS B CA 1
ATOM 1032 C C . LYS B 1 26 ? -6.785 -8.258 12.641 1 66.88 26 LYS B C 1
ATOM 1034 O O . LYS B 1 26 ? -5.934 -9.141 12.758 1 66.88 26 LYS B O 1
ATOM 1039 N N . LEU B 1 27 ? -7.926 -8.391 12.016 1 67.19 27 LEU B N 1
ATOM 1040 C CA . LEU B 1 27 ? -8.352 -9.727 11.633 1 67.19 27 LEU B CA 1
ATOM 1041 C C . LEU B 1 27 ? -7.945 -10.047 10.195 1 67.19 27 LEU B C 1
ATOM 1043 O O . LEU B 1 27 ? -8.016 -11.195 9.766 1 67.19 27 LEU B O 1
ATOM 1047 N N . ARG B 1 28 ? -7.434 -9.039 9.609 1 72.56 28 ARG B N 1
ATOM 1048 C CA . ARG B 1 28 ? -7.043 -9.258 8.219 1 72.56 28 ARG B CA 1
ATOM 1049 C C . ARG B 1 28 ? -5.863 -10.219 8.125 1 72.56 28 ARG B C 1
ATOM 1051 O O . ARG B 1 28 ? -4.922 -10.133 8.922 1 72.56 28 ARG B O 1
ATOM 1058 N N . ALA B 1 29 ? -6.043 -11.195 7.238 1 78.75 29 ALA B N 1
ATOM 1059 C CA . ALA B 1 29 ? -4.918 -12.094 7 1 78.75 29 ALA B CA 1
ATOM 1060 C C . ALA B 1 29 ? -3.701 -11.328 6.488 1 78.75 29 ALA B C 1
ATOM 1062 O O . ALA B 1 29 ? -3.842 -10.328 5.77 1 78.75 29 ALA B O 1
ATOM 1063 N N . GLU B 1 30 ? -2.531 -11.664 7 1 88.12 30 GLU B N 1
ATOM 1064 C CA . GLU B 1 30 ? -1.251 -11.172 6.508 1 88.12 30 GLU B CA 1
ATOM 1065 C C . GLU B 1 30 ? -0.432 -12.289 5.871 1 88.12 30 GLU B C 1
ATOM 1067 O O . GLU B 1 30 ? -0.313 -13.375 6.438 1 88.12 30 GLU B O 1
ATOM 1072 N N . MET B 1 31 ? -0.042 -11.992 4.641 1 89.62 31 MET B N 1
ATOM 1073 C CA . MET B 1 31 ? 0.774 -13.031 4.016 1 89.62 31 MET B CA 1
ATOM 1074 C C . MET B 1 31 ? 1.786 -12.414 3.053 1 89.62 31 MET B C 1
ATOM 1076 O O . MET B 1 31 ? 1.569 -11.32 2.531 1 89.62 31 MET B O 1
ATOM 1080 N N . PRO B 1 32 ? 2.898 -13.211 2.84 1 94.62 32 PRO B N 1
ATOM 1081 C CA . PRO B 1 32 ? 3.834 -12.797 1.792 1 94.62 32 PRO B CA 1
ATOM 1082 C C . PRO B 1 32 ? 3.293 -13.047 0.385 1 94.62 32 PRO B C 1
ATOM 1084 O O . PRO B 1 32 ? 2.312 -13.773 0.216 1 94.62 32 PRO B O 1
ATOM 1087 N N . LEU B 1 33 ? 3.938 -12.453 -0.634 1 96.19 33 LEU B N 1
ATOM 1088 C CA . LEU B 1 33 ? 3.461 -12.469 -2.014 1 96.19 33 LEU B CA 1
ATOM 1089 C C . LEU B 1 33 ? 3.352 -13.898 -2.537 1 96.19 33 LEU B C 1
ATOM 1091 O O . LEU B 1 33 ? 2.402 -14.227 -3.252 1 96.19 33 LEU B O 1
ATOM 1095 N N . HIS B 1 34 ? 4.391 -14.766 -2.164 1 96.56 34 HIS B N 1
ATOM 1096 C CA . HIS B 1 34 ? 4.359 -16.125 -2.688 1 96.56 34 HIS B CA 1
ATOM 1097 C C . HIS B 1 34 ? 3.145 -16.891 -2.168 1 96.56 34 HIS B C 1
ATOM 1099 O O . HIS B 1 34 ? 2.535 -17.672 -2.902 1 96.56 34 HIS B O 1
ATOM 1105 N N . GLU B 1 35 ? 2.748 -16.703 -0.883 1 95.94 35 GLU B N 1
ATOM 1106 C CA . GLU B 1 35 ? 1.569 -17.344 -0.323 1 95.94 35 GLU B CA 1
ATOM 1107 C C . GLU B 1 35 ? 0.288 -16.812 -0.949 1 95.94 35 GLU B C 1
ATOM 1109 O O . GLU B 1 35 ? -0.667 -17.562 -1.17 1 95.94 35 GLU B O 1
ATOM 1114 N N . LEU B 1 36 ? 0.269 -15.523 -1.183 1 95.19 36 LEU B N 1
ATOM 1115 C CA . LEU B 1 36 ? -0.869 -14.906 -1.854 1 95.19 36 LEU B CA 1
ATOM 1116 C C . LEU B 1 36 ? -1.06 -15.484 -3.25 1 95.19 36 LEU B C 1
ATOM 1118 O O . LEU B 1 36 ? -2.182 -15.805 -3.646 1 95.19 36 LEU B O 1
ATOM 1122 N N . ARG B 1 37 ? 0.009 -15.555 -4.008 1 96.81 37 ARG B N 1
ATOM 1123 C CA . ARG B 1 37 ? -0.049 -16.172 -5.332 1 96.81 37 ARG B CA 1
ATOM 1124 C C . ARG B 1 37 ? -0.625 -17.578 -5.254 1 96.81 37 ARG B C 1
ATOM 1126 O O . ARG B 1 37 ? -1.5 -17.938 -6.043 1 96.81 37 ARG B O 1
ATOM 1133 N N . GLN B 1 38 ? -0.141 -18.406 -4.309 1 96.12 38 GLN B N 1
ATOM 1134 C CA . GLN B 1 38 ? -0.599 -19.781 -4.125 1 96.12 38 GLN B CA 1
ATOM 1135 C C . GLN B 1 38 ? -2.078 -19.828 -3.752 1 96.12 38 GLN B C 1
ATOM 1137 O O . GLN B 1 38 ? -2.816 -20.703 -4.215 1 96.12 38 GLN B O 1
ATOM 1142 N N . ALA B 1 39 ? -2.502 -18.891 -2.869 1 93.69 39 ALA B N 1
ATOM 1143 C CA . ALA B 1 39 ? -3.9 -18.797 -2.461 1 93.69 39 ALA B CA 1
ATOM 1144 C C . ALA B 1 39 ? -4.809 -18.531 -3.658 1 93.69 39 ALA B C 1
ATOM 1146 O O . ALA B 1 39 ? -5.973 -18.938 -3.668 1 93.69 39 ALA B O 1
ATOM 1147 N N . GLN B 1 40 ? -4.305 -17.859 -4.672 1 94.88 40 GLN B N 1
ATOM 1148 C CA . GLN B 1 40 ? -5.047 -17.609 -5.902 1 94.88 40 GLN B CA 1
ATOM 1149 C C . GLN B 1 40 ? -4.863 -18.734 -6.902 1 94.88 40 GLN B C 1
ATOM 1151 O O . GLN B 1 40 ? -5.25 -18.609 -8.07 1 94.88 40 GLN B O 1
ATOM 1156 N N . GLU B 1 41 ? -4.109 -19.766 -6.473 1 96.19 41 GLU B N 1
ATOM 1157 C CA . GLU B 1 41 ? -3.896 -21 -7.238 1 96.19 41 GLU B CA 1
ATOM 1158 C C . GLU B 1 41 ? -3.084 -20.719 -8.5 1 96.19 41 GLU B C 1
ATOM 1160 O O . GLU B 1 41 ? -3.369 -21.281 -9.562 1 96.19 41 GLU B O 1
ATOM 1165 N N . LEU B 1 42 ? -2.174 -19.891 -8.406 1 97.38 42 LEU B N 1
ATOM 1166 C CA . LEU B 1 42 ? -1.285 -19.578 -9.516 1 97.38 42 LEU B CA 1
ATOM 1167 C C . LEU B 1 42 ? 0.123 -20.109 -9.25 1 97.38 42 LEU B C 1
ATOM 1169 O O . LEU B 1 42 ? 0.627 -20 -8.133 1 97.38 42 LEU B O 1
ATOM 1173 N N . SER B 1 43 ? 0.712 -20.688 -10.227 1 98.19 43 SER B N 1
ATOM 1174 C CA . SER B 1 43 ? 2.139 -20.984 -10.18 1 98.19 43 SER B CA 1
ATOM 1175 C C . SER B 1 43 ? 2.977 -19.766 -10.555 1 98.19 43 SER B C 1
ATOM 1177 O O . SER B 1 43 ? 2.447 -18.781 -11.07 1 98.19 43 SER B O 1
ATOM 1179 N N . GLN B 1 44 ? 4.254 -19.875 -10.219 1 97.75 44 GLN B N 1
ATOM 1180 C CA . GLN B 1 44 ? 5.137 -18.797 -10.664 1 97.75 44 GLN B CA 1
ATOM 1181 C C . GLN B 1 44 ? 5.164 -18.703 -12.188 1 97.75 44 GLN B C 1
ATOM 1183 O O . GLN B 1 44 ? 5.238 -17.609 -12.742 1 97.75 44 GLN B O 1
ATOM 1188 N N . GLU B 1 45 ? 5.074 -19.828 -12.875 1 98.25 45 GLU B N 1
ATOM 1189 C CA . GLU B 1 45 ? 5.07 -19.859 -14.336 1 98.25 45 GLU B CA 1
ATOM 1190 C C . GLU B 1 45 ? 3.836 -19.172 -14.898 1 98.25 45 GLU B C 1
ATOM 1192 O O . GLU B 1 45 ? 3.939 -18.375 -15.844 1 98.25 45 GLU B O 1
ATOM 1197 N N . ALA B 1 46 ? 2.686 -19.531 -14.398 1 98.25 46 ALA B N 1
ATOM 1198 C CA . ALA B 1 46 ? 1.438 -18.922 -14.844 1 98.25 46 ALA B CA 1
AT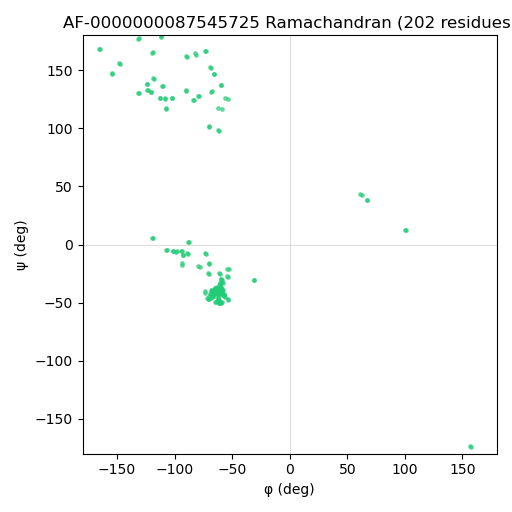OM 1199 C C . ALA B 1 46 ? 1.467 -17.406 -14.648 1 98.25 46 ALA B C 1
ATOM 1201 O O . ALA B 1 46 ? 1.046 -16.656 -15.531 1 98.25 46 ALA B O 1
ATOM 1202 N N . LEU B 1 47 ? 1.96 -16.969 -13.508 1 98.31 47 LEU B N 1
ATOM 1203 C CA . LEU B 1 47 ? 2.057 -15.547 -13.219 1 98.31 47 LEU B CA 1
ATOM 1204 C C . LEU B 1 47 ? 3.072 -14.875 -14.141 1 98.31 47 LEU B C 1
ATOM 1206 O O . LEU B 1 47 ? 2.848 -13.758 -14.609 1 98.31 47 LEU B O 1
ATOM 1210 N N . ALA B 1 48 ? 4.16 -15.539 -14.367 1 98.56 48 ALA B N 1
ATOM 1211 C CA . ALA B 1 48 ? 5.18 -15.031 -15.281 1 98.56 48 ALA B CA 1
ATOM 1212 C C . ALA B 1 48 ? 4.598 -14.781 -16.672 1 98.56 48 ALA B C 1
ATOM 1214 O O . ALA B 1 48 ? 4.867 -13.742 -17.281 1 98.56 48 ALA B O 1
ATOM 1215 N N . LYS B 1 49 ? 3.836 -15.633 -17.125 1 98.31 49 LYS B N 1
ATOM 1216 C CA . LYS B 1 49 ? 3.178 -15.484 -18.406 1 98.31 49 LYS B CA 1
ATOM 1217 C C . LYS B 1 49 ? 2.238 -14.281 -18.422 1 98.31 49 LYS B C 1
ATOM 1219 O O . LYS B 1 49 ? 2.258 -13.477 -19.359 1 98.31 49 LYS B O 1
ATOM 1224 N N . ALA B 1 50 ? 1.444 -14.172 -17.375 1 97.75 50 ALA B N 1
ATOM 1225 C CA . ALA B 1 50 ? 0.501 -13.062 -17.266 1 97.75 50 ALA B CA 1
ATOM 1226 C C . ALA B 1 50 ? 1.229 -11.719 -17.25 1 97.75 50 ALA B C 1
ATOM 1228 O O . ALA B 1 50 ? 0.716 -10.727 -17.766 1 97.75 50 ALA B O 1
ATOM 1229 N N . LEU B 1 51 ? 2.383 -11.719 -16.688 1 97.94 51 LEU B N 1
ATOM 1230 C CA . LEU B 1 51 ? 3.176 -10.5 -16.547 1 97.94 51 LEU B CA 1
ATOM 1231 C C . LEU B 1 51 ? 4.129 -10.328 -17.719 1 97.94 51 LEU B C 1
ATOM 1233 O O . LEU B 1 51 ? 4.816 -9.305 -17.812 1 97.94 51 LEU B O 1
ATOM 1237 N N . HIS B 1 52 ? 4.242 -11.32 -18.547 1 98.12 52 HIS B N 1
ATOM 1238 C CA . HIS B 1 52 ? 5.133 -11.32 -19.703 1 98.12 52 HIS B CA 1
ATOM 1239 C C . HIS B 1 52 ? 6.594 -11.203 -19.281 1 98.12 52 HIS B C 1
ATOM 1241 O O . HIS B 1 52 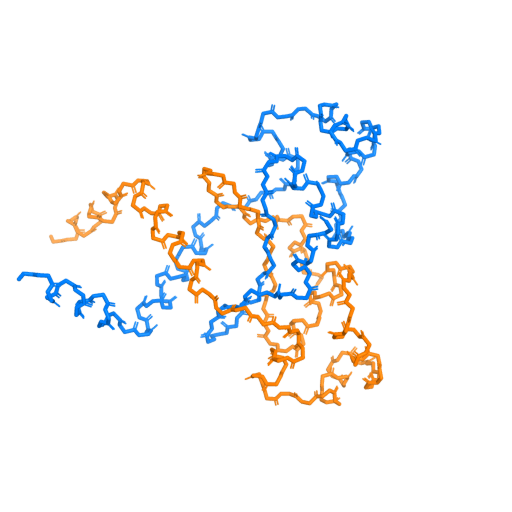? 7.344 -10.406 -19.828 1 98.12 52 HIS B O 1
ATOM 1247 N N . ILE B 1 53 ? 6.941 -11.906 -18.281 1 97.88 53 ILE B N 1
ATOM 1248 C CA . ILE B 1 53 ? 8.312 -12.047 -17.812 1 97.88 53 ILE B CA 1
ATOM 1249 C C . ILE B 1 53 ? 8.641 -13.523 -17.594 1 97.88 53 ILE B C 1
ATOM 1251 O O . ILE B 1 53 ? 7.793 -14.391 -17.828 1 97.88 53 ILE B O 1
ATOM 1255 N N . ASN B 1 54 ? 9.836 -13.828 -17.219 1 98.06 54 ASN B N 1
ATOM 1256 C CA . ASN B 1 54 ? 10.195 -15.219 -16.969 1 98.06 54 ASN B CA 1
ATOM 1257 C C . ASN B 1 54 ? 9.953 -15.609 -15.516 1 98.06 54 ASN B C 1
ATOM 1259 O O . ASN B 1 54 ? 9.773 -14.742 -14.664 1 98.06 54 ASN B O 1
ATOM 1263 N N . GLN B 1 55 ? 9.891 -16.828 -15.289 1 98.06 55 GLN B N 1
ATOM 1264 C CA . GLN B 1 55 ? 9.594 -17.375 -13.969 1 98.06 55 GLN B CA 1
ATOM 1265 C C . GLN B 1 55 ? 10.617 -16.922 -12.938 1 98.06 55 GLN B C 1
ATOM 1267 O O . GLN B 1 55 ? 10.273 -16.641 -11.789 1 98.06 55 GLN B O 1
ATOM 1272 N N . ALA B 1 56 ? 11.844 -16.844 -13.328 1 98.25 56 ALA B N 1
ATOM 1273 C CA . ALA B 1 56 ? 12.906 -16.438 -12.414 1 98.25 56 ALA B CA 1
ATOM 1274 C C . ALA B 1 56 ? 12.672 -15.016 -11.906 1 98.25 56 ALA B C 1
ATOM 1276 O O . ALA B 1 56 ? 12.938 -14.719 -10.742 1 98.25 56 ALA B O 1
ATOM 1277 N N . ALA B 1 57 ? 12.203 -14.156 -12.75 1 98 57 ALA B N 1
ATOM 1278 C CA . ALA B 1 57 ? 11.891 -12.781 -12.375 1 98 57 ALA B CA 1
ATOM 1279 C C . ALA B 1 57 ? 10.766 -12.734 -11.344 1 98 57 ALA B C 1
ATOM 1281 O O . ALA B 1 57 ? 10.812 -11.93 -10.398 1 98 57 ALA B O 1
ATOM 1282 N N . VAL B 1 58 ? 9.766 -13.57 -11.516 1 98.19 58 VAL B N 1
ATOM 1283 C CA . VAL B 1 58 ? 8.664 -13.656 -10.562 1 98.19 58 VAL B CA 1
ATOM 1284 C C . VAL B 1 58 ? 9.188 -14.109 -9.203 1 98.19 58 VAL B C 1
ATOM 1286 O O . VAL B 1 58 ? 8.859 -13.523 -8.172 1 98.19 58 VAL B O 1
ATOM 1289 N N . SER B 1 59 ? 9.961 -15.133 -9.219 1 97.5 59 SER B N 1
ATOM 1290 C CA . SER B 1 59 ? 10.547 -15.664 -7.992 1 97.5 59 SER B CA 1
ATOM 1291 C C . SER B 1 59 ? 11.344 -14.602 -7.254 1 97.5 59 SER B C 1
ATOM 1293 O O . SER B 1 59 ? 11.219 -14.453 -6.035 1 97.5 59 SER B O 1
ATOM 1295 N N . LYS B 1 60 ? 12.141 -13.852 -7.934 1 97.06 60 LYS B N 1
ATOM 1296 C CA . LYS B 1 60 ? 12.938 -12.773 -7.352 1 97.06 60 LYS B CA 1
ATOM 1297 C C . LYS B 1 60 ? 12.039 -11.68 -6.77 1 97.06 60 LYS B C 1
ATOM 1299 O O . LYS B 1 60 ? 12.289 -11.18 -5.672 1 97.06 60 LYS B O 1
ATOM 1304 N N . MET B 1 61 ? 11 -11.336 -7.465 1 96.56 61 MET B N 1
ATOM 1305 C CA . MET B 1 61 ? 10.07 -10.305 -7.027 1 96.56 61 MET B CA 1
ATOM 1306 C C . MET B 1 61 ? 9.414 -10.688 -5.703 1 96.56 61 MET B C 1
ATOM 1308 O O . MET B 1 61 ? 9.281 -9.852 -4.809 1 96.56 61 MET B O 1
ATOM 1312 N N . GLU B 1 62 ? 9.062 -11.953 -5.57 1 96.12 62 GLU B N 1
ATOM 1313 C CA . GLU B 1 62 ? 8.328 -12.422 -4.398 1 96.12 62 GLU B CA 1
ATOM 1314 C C . GLU B 1 62 ? 9.211 -12.398 -3.152 1 96.12 62 GLU B C 1
ATOM 1316 O O . GLU B 1 62 ? 8.711 -12.445 -2.027 1 96.12 62 GLU B O 1
ATOM 1321 N N . ARG B 1 63 ? 10.5 -12.312 -3.355 1 94 63 ARG B N 1
ATOM 1322 C CA . ARG B 1 63 ? 11.438 -12.352 -2.24 1 94 63 ARG B CA 1
ATOM 1323 C C . ARG B 1 63 ? 11.93 -10.945 -1.896 1 94 63 ARG B C 1
ATOM 1325 O O . ARG B 1 63 ? 12.656 -10.758 -0.917 1 94 63 ARG B O 1
ATOM 1332 N N . ARG B 1 64 ? 11.578 -10.016 -2.648 1 93.88 64 ARG B N 1
ATOM 1333 C CA . ARG B 1 64 ? 12.055 -8.656 -2.414 1 93.88 64 ARG B CA 1
ATOM 1334 C C . ARG B 1 64 ? 11.445 -8.078 -1.14 1 93.88 64 ARG B C 1
ATOM 1336 O O . ARG B 1 64 ? 10.32 -8.414 -0.771 1 93.88 64 ARG B O 1
ATOM 1343 N N . THR B 1 65 ? 12.234 -7.18 -0.604 1 91.5 65 THR B N 1
ATOM 1344 C CA . THR B 1 65 ? 11.766 -6.488 0.592 1 91.5 65 THR B CA 1
ATOM 1345 C C . THR B 1 65 ? 11.383 -5.047 0.27 1 91.5 65 THR B C 1
ATOM 1347 O O . THR B 1 65 ? 10.977 -4.297 1.157 1 91.5 65 THR B O 1
ATOM 1350 N N . ASP B 1 66 ? 11.633 -4.715 -0.95 1 95.44 66 ASP B N 1
ATOM 1351 C CA . ASP B 1 66 ? 11.25 -3.4 -1.453 1 95.44 66 ASP B CA 1
ATOM 1352 C C . ASP B 1 66 ? 11.047 -3.428 -2.967 1 95.44 66 ASP B C 1
ATOM 1354 O O . ASP B 1 66 ? 11.594 -4.293 -3.654 1 95.44 66 ASP B O 1
ATOM 1358 N N . MET B 1 67 ? 10.141 -2.629 -3.438 1 96.25 67 MET B N 1
ATOM 1359 C CA . MET B 1 67 ? 9.906 -2.48 -4.871 1 96.25 67 MET B CA 1
ATOM 1360 C C . MET B 1 67 ? 9.055 -1.247 -5.156 1 96.25 67 MET B C 1
ATOM 1362 O O . MET B 1 67 ? 8.547 -0.607 -4.23 1 96.25 67 MET B O 1
ATOM 1366 N N . TYR B 1 68 ? 8.984 -0.898 -6.395 1 96.75 68 TYR B N 1
ATOM 1367 C CA . TYR B 1 68 ? 8.102 0.191 -6.793 1 96.75 68 TYR B CA 1
ATOM 1368 C C . TYR B 1 68 ? 6.641 -0.184 -6.57 1 96.75 68 TYR B C 1
ATOM 1370 O O . TYR B 1 68 ? 6.254 -1.341 -6.758 1 96.75 68 TYR B O 1
ATOM 1378 N N . ILE B 1 69 ? 5.855 0.785 -6.242 1 96.56 69 ILE B N 1
ATOM 1379 C CA . ILE B 1 69 ? 4.422 0.595 -6.062 1 96.56 69 ILE B CA 1
ATOM 1380 C C . ILE B 1 69 ? 3.801 0.095 -7.367 1 96.56 69 ILE B C 1
ATOM 1382 O O . ILE B 1 69 ? 2.945 -0.793 -7.352 1 96.56 69 ILE B O 1
ATOM 1386 N N . SER B 1 70 ? 4.238 0.568 -8.508 1 96.31 70 SER B N 1
ATOM 1387 C CA . SER B 1 70 ? 3.725 0.144 -9.805 1 96.31 70 SER B CA 1
ATOM 1388 C C . SER B 1 70 ? 4.008 -1.333 -10.055 1 96.31 70 SER B C 1
ATOM 1390 O O . SER B 1 70 ? 3.174 -2.045 -10.617 1 96.31 70 SER B O 1
ATOM 1392 N N . THR B 1 71 ? 5.156 -1.768 -9.672 1 96.5 71 THR B N 1
ATOM 1393 C CA . THR B 1 71 ? 5.527 -3.168 -9.836 1 96.5 71 THR B CA 1
ATOM 1394 C C . THR B 1 71 ? 4.594 -4.074 -9.047 1 96.5 71 THR B C 1
ATOM 1396 O O . THR B 1 71 ? 4.062 -5.051 -9.586 1 96.5 71 THR B O 1
ATOM 1399 N N . LEU B 1 72 ? 4.449 -3.699 -7.797 1 96.5 72 LEU B N 1
ATOM 1400 C CA . LEU B 1 72 ? 3.551 -4.48 -6.953 1 96.5 72 LEU B CA 1
ATOM 1401 C C . LEU B 1 72 ? 2.125 -4.441 -7.492 1 96.5 72 LEU B C 1
ATOM 1403 O O . LEU B 1 72 ? 1.423 -5.453 -7.48 1 96.5 72 LEU B O 1
ATOM 1407 N N . ARG B 1 73 ? 1.728 -3.332 -7.953 1 96.44 73 ARG B N 1
ATOM 1408 C CA . ARG B 1 73 ? 0.39 -3.191 -8.516 1 96.44 73 ARG B CA 1
ATOM 1409 C C . ARG B 1 73 ? 0.19 -4.145 -9.695 1 96.44 73 ARG B C 1
ATOM 1411 O O . ARG B 1 73 ? -0.827 -4.84 -9.773 1 96.44 73 ARG B O 1
ATOM 1418 N N . ASN B 1 74 ? 1.084 -4.141 -10.586 1 96.56 74 ASN B N 1
ATOM 1419 C CA . ASN B 1 74 ? 0.997 -5.027 -11.742 1 96.56 74 ASN B CA 1
ATOM 1420 C C . ASN B 1 74 ? 0.974 -6.496 -11.32 1 96.56 74 ASN B C 1
ATOM 1422 O O . ASN B 1 74 ? 0.225 -7.297 -11.883 1 96.56 74 ASN B O 1
ATOM 1426 N N . TYR B 1 75 ? 1.764 -6.734 -10.352 1 97.06 75 TYR B N 1
ATOM 1427 C CA . TYR B 1 75 ? 1.823 -8.086 -9.812 1 97.06 75 TYR B CA 1
ATOM 1428 C C . TYR B 1 75 ? 0.468 -8.516 -9.266 1 97.06 75 TYR B C 1
ATOM 1430 O O . TYR B 1 75 ? -0.033 -9.594 -9.594 1 97.06 75 TYR B O 1
ATOM 1438 N N . ILE B 1 76 ? -0.107 -7.723 -8.484 1 96.81 76 ILE B N 1
ATOM 1439 C CA . ILE B 1 76 ? -1.392 -8.008 -7.852 1 96.81 76 ILE B CA 1
ATOM 1440 C C . ILE B 1 76 ? -2.482 -8.086 -8.914 1 96.81 76 ILE B C 1
ATOM 1442 O O . ILE B 1 76 ? -3.344 -8.969 -8.867 1 96.81 76 ILE B O 1
ATOM 1446 N N . ARG B 1 77 ? -2.432 -7.207 -9.875 1 96.62 77 ARG B N 1
ATOM 1447 C CA . ARG B 1 77 ? -3.408 -7.199 -10.961 1 96.62 77 ARG B CA 1
ATOM 1448 C C . ARG B 1 77 ? -3.346 -8.5 -11.766 1 96.62 77 ARG B C 1
ATOM 1450 O O . ARG B 1 77 ? -4.379 -9.062 -12.117 1 96.62 77 ARG B O 1
ATOM 1457 N N . ALA B 1 78 ? -2.189 -8.898 -12.016 1 97.5 78 ALA B N 1
ATOM 1458 C CA . ALA B 1 78 ? -1.991 -10.125 -12.773 1 97.5 78 ALA B CA 1
ATOM 1459 C C . ALA B 1 78 ? -2.592 -11.328 -12.047 1 97.5 78 ALA B C 1
ATOM 1461 O O . ALA B 1 78 ? -2.936 -12.328 -12.672 1 97.5 78 ALA B O 1
ATOM 1462 N N . MET B 1 79 ? -2.711 -11.227 -10.758 1 96.62 79 MET B N 1
ATOM 1463 C CA . MET B 1 79 ? -3.303 -12.297 -9.961 1 96.62 79 MET B CA 1
ATOM 1464 C C . MET B 1 79 ? -4.812 -12.117 -9.852 1 96.62 79 MET B C 1
ATOM 1466 O O . MET B 1 79 ? -5.496 -12.945 -9.242 1 96.62 79 MET B O 1
ATOM 1470 N N . GLY B 1 80 ? -5.312 -11 -10.336 1 95.44 80 GLY B N 1
ATOM 1471 C CA . GLY B 1 80 ? -6.746 -10.766 -10.336 1 95.44 80 GLY B CA 1
ATOM 1472 C C . GLY B 1 80 ? -7.203 -9.867 -9.203 1 95.44 80 GLY B C 1
ATOM 1473 O O . GLY B 1 80 ? -8.398 -9.805 -8.891 1 95.44 80 GLY B O 1
ATOM 1474 N N . GLY B 1 81 ? -6.27 -9.227 -8.555 1 95.06 81 GLY B N 1
ATOM 1475 C CA . GLY B 1 81 ? -6.602 -8.359 -7.438 1 95.06 81 GLY B CA 1
ATOM 1476 C C . GLY B 1 81 ? -6.352 -6.895 -7.727 1 95.06 81 GLY B C 1
ATOM 1477 O O . GLY B 1 81 ? -5.965 -6.531 -8.844 1 95.06 81 GLY B O 1
ATOM 1478 N N . GLU B 1 82 ? -6.691 -6.109 -6.699 1 94 82 GLU B N 1
ATOM 1479 C CA . GLU B 1 82 ? -6.441 -4.672 -6.73 1 94 82 GLU B CA 1
ATOM 1480 C C . GLU B 1 82 ? -5.598 -4.234 -5.535 1 94 82 GLU B C 1
ATOM 1482 O O . GLU B 1 82 ? -5.836 -4.672 -4.41 1 94 82 GLU B O 1
ATOM 1487 N N . LEU B 1 83 ? -4.688 -3.396 -5.816 1 94.75 83 LEU B N 1
ATOM 1488 C CA . LEU B 1 83 ? -3.803 -2.898 -4.77 1 94.75 83 LEU B CA 1
ATOM 1489 C C . LEU B 1 83 ? -4.383 -1.646 -4.121 1 94.75 83 LEU B C 1
ATOM 1491 O O . LEU B 1 83 ? -4.836 -0.734 -4.816 1 94.75 83 LEU B O 1
ATOM 1495 N N . GLU B 1 84 ? -4.367 -1.647 -2.84 1 93.12 84 GLU B N 1
ATOM 1496 C CA . GLU B 1 84 ? -4.723 -0.461 -2.066 1 93.12 84 GLU B CA 1
ATOM 1497 C C . GLU B 1 84 ? -3.594 -0.061 -1.12 1 93.12 84 GLU B C 1
ATOM 1499 O O . GLU B 1 84 ? -3.039 -0.906 -0.413 1 93.12 84 GLU B O 1
ATOM 1504 N N . ILE B 1 85 ? -3.346 1.168 -1.166 1 94.5 85 ILE B N 1
ATOM 1505 C CA . ILE B 1 85 ? -2.332 1.73 -0.28 1 94.5 85 ILE B CA 1
ATOM 1506 C C . ILE B 1 85 ? -3.004 2.547 0.821 1 94.5 85 ILE B C 1
ATOM 1508 O O . ILE B 1 85 ? -3.643 3.566 0.544 1 94.5 85 ILE B O 1
ATOM 1512 N N . ILE B 1 86 ? -2.809 2.111 2.045 1 93.06 86 ILE B N 1
ATOM 1513 C CA . ILE B 1 86 ? -3.549 2.709 3.15 1 93.06 86 ILE B CA 1
ATOM 1514 C C . ILE B 1 86 ? -2.574 3.299 4.168 1 93.06 86 ILE B C 1
ATOM 1516 O O . ILE B 1 86 ? -1.579 2.662 4.523 1 93.06 86 ILE B O 1
ATOM 1520 N N . ALA B 1 87 ? -2.84 4.477 4.523 1 94.62 87 ALA B N 1
ATOM 1521 C CA . ALA B 1 87 ? -2.166 5.098 5.66 1 94.62 87 ALA B CA 1
ATOM 1522 C C . ALA B 1 87 ? -3.066 5.105 6.891 1 94.62 87 ALA B C 1
ATOM 1524 O O . ALA B 1 87 ? -4.195 5.598 6.84 1 94.62 87 ALA B O 1
ATOM 1525 N N . THR B 1 88 ? -2.594 4.59 7.949 1 91.69 88 THR B N 1
ATOM 1526 C CA . THR B 1 88 ? -3.354 4.531 9.195 1 91.69 88 THR B CA 1
ATOM 1527 C C . THR B 1 88 ? -2.797 5.512 10.219 1 91.69 88 THR B C 1
ATOM 1529 O O . THR B 1 88 ? -1.597 5.504 10.508 1 91.69 88 THR B O 1
ATOM 1532 N N . PHE B 1 89 ? -3.656 6.293 10.664 1 91.88 89 PHE B N 1
ATOM 1533 C CA . PHE B 1 89 ? -3.352 7.246 11.727 1 91.88 89 PHE B CA 1
ATOM 1534 C C . PHE B 1 89 ? -4.219 6.984 12.953 1 91.88 89 PHE B C 1
ATOM 1536 O O . PHE B 1 89 ? -5.184 6.223 12.891 1 91.88 89 PHE B O 1
ATOM 1543 N N . PRO B 1 90 ? -3.875 7.551 14.086 1 86.19 90 PRO B N 1
ATOM 1544 C CA . PRO B 1 90 ? -4.707 7.359 15.273 1 86.19 90 PRO B CA 1
ATOM 1545 C C . PRO B 1 90 ? -6.164 7.746 15.047 1 86.19 90 PRO B C 1
ATOM 1547 O O . PRO B 1 90 ? -7.066 7.137 15.625 1 86.19 90 PRO B O 1
ATOM 1550 N N . ASP B 1 91 ? -6.355 8.648 14.133 1 80.44 91 ASP B N 1
ATOM 1551 C CA . ASP B 1 91 ? -7.703 9.188 13.953 1 80.44 91 ASP B CA 1
ATOM 1552 C C . ASP B 1 91 ? -8.422 8.508 12.789 1 80.44 91 ASP B C 1
ATOM 1554 O O . ASP B 1 91 ? -9.602 8.766 12.547 1 80.44 91 ASP B O 1
ATOM 1558 N N . GLY B 1 92 ? -7.707 7.664 12.07 1 84.12 92 GLY B N 1
ATOM 1559 C CA . GLY B 1 92 ? -8.398 6.973 10.992 1 84.12 92 GLY B CA 1
ATOM 1560 C C . GLY B 1 92 ? -7.461 6.477 9.906 1 84.12 92 GLY B C 1
ATOM 1561 O O . GLY B 1 92 ? -6.242 6.469 10.086 1 84.12 92 GLY B O 1
ATOM 1562 N N . GLN B 1 93 ? -8.109 5.965 8.875 1 89 93 GLN B N 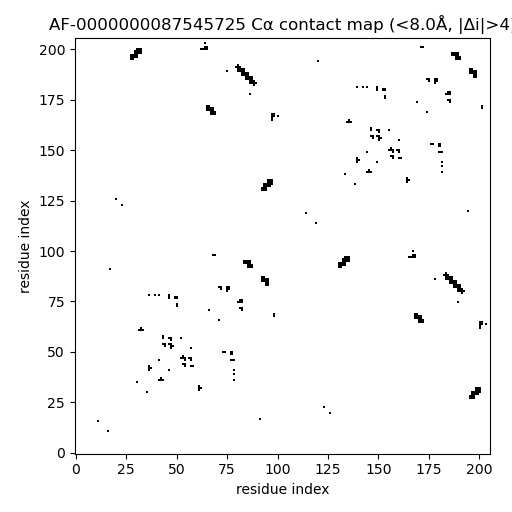1
ATOM 1563 C CA . GLN B 1 93 ? -7.387 5.422 7.734 1 89 93 GLN B CA 1
ATOM 1564 C C . GLN B 1 93 ? -7.707 6.191 6.461 1 89 93 GLN B C 1
ATOM 1566 O O . GLN B 1 93 ? -8.844 6.633 6.266 1 89 93 GLN B O 1
ATOM 1571 N N . VAL B 1 94 ? -6.73 6.355 5.676 1 91.19 94 VAL B N 1
ATOM 1572 C CA . VAL B 1 94 ? -6.871 7.07 4.414 1 91.19 94 VAL B CA 1
ATOM 1573 C C . VAL B 1 94 ? -6.262 6.246 3.281 1 91.19 94 VAL B C 1
ATOM 1575 O O . VAL B 1 94 ? -5.18 5.676 3.434 1 91.19 94 VAL B O 1
ATOM 1578 N N . ARG B 1 95 ? -7.02 6.082 2.225 1 93 95 ARG B N 1
ATOM 1579 C CA . ARG B 1 95 ? -6.457 5.508 1.008 1 93 95 ARG B CA 1
ATOM 1580 C C . ARG B 1 95 ? -5.664 6.551 0.226 1 93 95 ARG B C 1
ATOM 1582 O O . ARG B 1 95 ? -6.156 7.648 -0.032 1 93 95 ARG B O 1
ATOM 1589 N N . ILE B 1 96 ? -4.453 6.223 -0.105 1 93.19 96 ILE B N 1
ATOM 1590 C CA . ILE B 1 96 ? -3.594 7.156 -0.824 1 93.19 96 ILE B CA 1
ATOM 1591 C C . ILE B 1 96 ? -3.879 7.074 -2.322 1 93.19 96 ILE B C 1
ATOM 1593 O O . ILE B 1 96 ? -3.744 6.008 -2.928 1 93.19 96 ILE B O 1
ATOM 1597 N N . GLU B 1 97 ? -4.191 8.188 -2.906 1 89.5 97 GLU B N 1
ATOM 1598 C CA . GLU B 1 97 ? -4.707 8.25 -4.27 1 89.5 97 GLU B CA 1
ATOM 1599 C C . GLU B 1 97 ? -3.582 8.469 -5.277 1 89.5 97 GLU B C 1
ATOM 1601 O O . GLU B 1 97 ? -3.764 8.25 -6.477 1 89.5 97 GLU B O 1
ATOM 1606 N N . ASN B 1 98 ? -2.439 8.883 -4.84 1 86.88 98 ASN B N 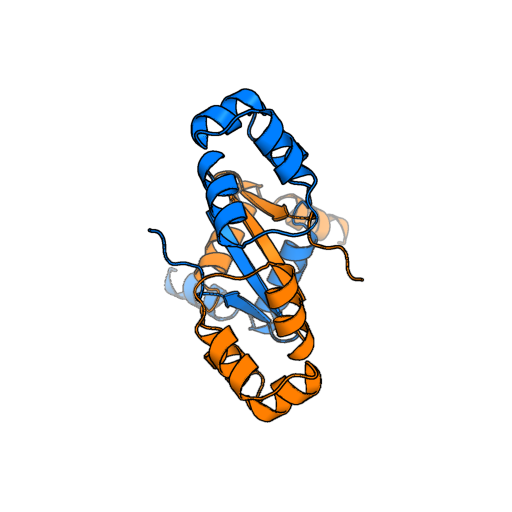1
ATOM 1607 C CA . ASN B 1 98 ? -1.348 9.266 -5.73 1 86.88 98 ASN B CA 1
ATOM 1608 C C . ASN B 1 98 ? -1.018 8.148 -6.719 1 86.88 98 ASN B C 1
ATOM 1610 O O . ASN B 1 98 ? -0.5 8.414 -7.805 1 86.88 98 ASN B O 1
ATOM 1614 N N . PHE B 1 99 ? -1.413 6.965 -6.352 1 84.31 99 PHE B N 1
ATOM 1615 C CA . PHE B 1 99 ? -0.887 5.832 -7.102 1 84.31 99 PHE B CA 1
ATOM 1616 C C . PHE B 1 99 ? -2.014 5.055 -7.77 1 84.31 99 PHE B C 1
ATOM 1618 O O . PHE B 1 99 ? -1.827 3.906 -8.18 1 84.31 99 PHE B O 1
ATOM 1625 N N . SER B 1 100 ? -3.162 5.602 -7.637 1 74.31 100 SER B N 1
ATOM 1626 C CA . SER B 1 100 ? -4.34 4.902 -8.141 1 74.31 100 SER B CA 1
ATOM 1627 C C . SER B 1 100 ? -4.387 4.934 -9.664 1 74.31 100 SER B C 1
ATOM 1629 O O . SER B 1 100 ? -5.25 4.297 -10.281 1 74.31 100 SER B O 1
ATOM 1631 N N . HIS B 1 101 ? -3.439 5.762 -10.375 1 62.81 101 HIS B N 1
ATOM 1632 C CA . HIS B 1 101 ? -3.643 5.93 -11.805 1 62.81 101 HIS B CA 1
ATOM 1633 C C . HIS B 1 101 ? -3.357 4.633 -12.555 1 62.81 101 HIS B C 1
ATOM 1635 O O . HIS B 1 101 ? -2.371 3.951 -12.273 1 62.81 101 HIS B O 1
ATOM 1641 N N . GLN B 1 102 ? -4.512 3.969 -12.898 1 53.84 102 GLN B N 1
ATOM 1642 C CA . GLN B 1 102 ? -4.504 2.834 -13.82 1 53.84 102 GLN B CA 1
ATOM 1643 C C . GLN B 1 102 ? -4.012 3.248 -15.203 1 53.84 102 GLN B C 1
ATOM 1645 O O . GLN B 1 102 ? -4.527 4.203 -15.789 1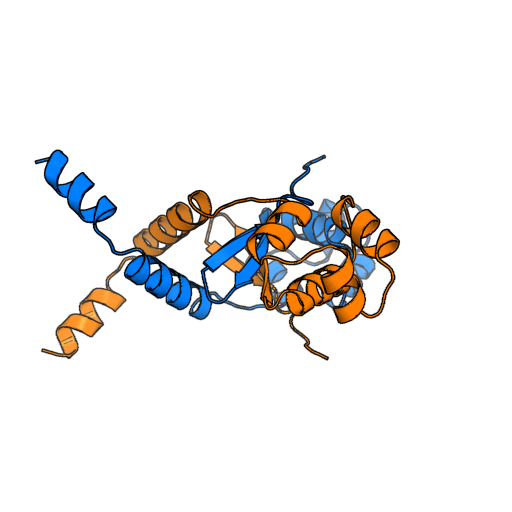 53.84 102 GLN B O 1
ATOM 1650 N N . PRO B 1 103 ? -2.717 3.025 -15.555 1 47.12 103 PRO B N 1
ATOM 1651 C CA . PRO B 1 103 ? -2.766 3.168 -17.016 1 47.12 103 PRO B CA 1
ATOM 1652 C C . PRO B 1 103 ? -3.838 2.293 -17.656 1 47.12 103 PRO B C 1
ATOM 1654 O O . PRO B 1 103 ? -4.258 1.294 -17.062 1 47.12 103 PRO B O 1
#

Solvent-accessible surface area (backbone atoms only — not comparable to full-atom values): 11466 Å² total; per-residue (Å²): 122,67,68,58,56,54,49,54,63,70,57,54,45,74,63,53,52,50,50,53,50,52,50,50,60,68,65,42,50,68,40,40,55,60,57,50,39,46,74,68,70,43,51,56,58,60,48,10,58,67,67,71,50,52,42,68,58,43,56,53,58,50,68,39,67,66,48,42,48,62,56,52,37,52,54,36,42,63,70,65,31,43,70,43,46,32,41,38,39,97,89,45,60,34,34,50,44,52,61,62,75,71,127,122,65,67,57,56,55,48,54,65,70,57,54,45,74,63,55,52,52,48,54,52,52,49,50,59,69,64,43,51,69,40,39,55,60,57,51,39,47,74,67,70,42,50,55,56,60,47,11,58,67,67,70,51,53,40,68,57,43,56,53,59,50,67,39,65,66,50,42,48,61,55,53,38,52,53,37,40,62,72,66,30,43,69,42,44,32,39,38,39,96,89,45,60,33,35,50,44,52,61,62,75,70,128

Nearest PDB structures (foldseek):
  7ewc-assembly2_C  TM=7.072E-01  e=7.917E-05  Mycobacterium tuberculosis H37Rv
  4pu8-assembly1_A  TM=7.566E-01  e=4.874E-02  Shewanella oneidensis MR-1
  4pu7-assembly1_B  TM=7.570E-01  e=5.208E-02  Shewanella oneidensis MR-1
  4pu8-assembly1_B  TM=7.608E-01  e=5.945E-02  Shewanella oneidensis MR-1
  1pra-assembly1_A  TM=7.642E-01  e=1.741E+00  Phage 434

Secondary structure (DSSP, 8-state):
-HHHHHHHHHTS-HHHHHHHHHHHHHHSEEE-HHHHHHHTT--HHHHHHHHTS-HHHHHHHHH-S--BHHHHHHHHHHTT-EEEEEEEETTEEEEE-TT----/-HHHHHHHHHTS-HHHHHHHHHHHHHHSEEE-HHHHHHHTT--HHHHHHHHTS-HHHHHHHHH-S--BHHHHHHHHHHTT-EEEEEEEETTEEEEE-TT----

Sequence (206 aa):
MAKKFADLVARRSPDSQVRTQALYQKLRAEMPLHELRQAQELSQEALAKALHINQAAVSKMERRTDMYISTLRNYIRAMGGELEIIATFPDGQVRIENFSHQPMAKKFADLVARRSPDSQVRTQALYQKLRAEMPLHELRQAQELSQEALAKALHINQAAVSKMERRTDMYISTLRNYIRAMGGELEIIATFPDGQVRIENFSHQP